Protein AF-A0A2N9EW80-F1 (afdb_monomer_lite)

pLDDT: mean 73.37, std 26.13, range [28.56, 98.31]

Secondary structure (DSSP, 8-state):
----------------------------------------TT---S---------------S-HHHHHHHHHHHHHHHHT--SHHHHHHHHHHHHHHHHHHHHHHHHHHHHHHHHHHHHHHHHHHHHHHHHHHHHHHHHHHHHHHHHHHHHHHHHHHHHHHHHHHHHHHHHHHHHHHHH--------S---

Foldseek 3Di:
DDDDDDDDDDDDDDDDDDDDDPPDPPPPPPPPDPPDPPDDPPPPDDDDPDDDDDPPPPPPPPPVVVVVVLVVVLVVQLVVDDDPVSNVVSNVVSVVVVVVVVVVVVVVVVVVVVVVVVVVVVVVVVVVVVVVVVVVVVVVVVVVVVVVVVVVVVVVVVVVVVVVVVVVVVVVVVVVVVPPPDPDDDPPDDD

Organism: Fagus sylvatica (NCBI:txid28930)

Radius of gyration: 45.48 Å; chains: 1; bounding box: 104×46×128 Å

Structure (mmCIF, N/CA/C/O backbone):
data_AF-A0A2N9EW80-F1
#
_entry.id   AF-A0A2N9EW80-F1
#
loop_
_atom_site.group_PDB
_atom_site.id
_atom_site.type_symbol
_atom_site.label_atom_id
_atom_site.label_alt_id
_atom_site.label_comp_id
_atom_site.label_asym_id
_atom_site.label_entity_id
_atom_site.label_seq_id
_atom_site.pdbx_PDB_ins_code
_atom_site.Cartn_x
_atom_site.Cartn_y
_atom_site.Cartn_z
_atom_site.occupancy
_atom_site.B_iso_or_equiv
_atom_site.auth_seq_id
_atom_site.auth_comp_id
_atom_site.auth_asym_id
_atom_site.auth_atom_id
_atom_site.pdbx_PDB_model_num
ATOM 1 N N . MET A 1 1 ? -66.375 -33.419 24.745 1.00 35.66 1 MET A N 1
ATOM 2 C CA . MET A 1 1 ? -66.595 -32.347 25.742 1.00 35.66 1 MET A CA 1
ATOM 3 C C . MET A 1 1 ? -65.874 -31.118 25.214 1.00 35.66 1 MET A C 1
ATOM 5 O O . MET A 1 1 ? -64.662 -31.172 25.118 1.00 35.66 1 MET A O 1
ATOM 9 N N . ALA A 1 2 ? -66.559 -30.267 24.444 1.00 35.62 2 ALA A N 1
ATOM 10 C CA . ALA A 1 2 ? -67.283 -29.056 24.878 1.00 35.62 2 ALA A CA 1
ATOM 11 C C . ALA A 1 2 ? -66.316 -27.923 25.286 1.00 35.62 2 ALA A C 1
ATOM 13 O O . ALA A 1 2 ? -65.407 -28.205 26.049 1.00 35.62 2 ALA A O 1
ATOM 14 N N . ILE A 1 3 ? -66.409 -26.647 24.891 1.00 34.75 3 ILE A N 1
ATOM 15 C CA . ILE A 1 3 ? -67.294 -25.794 24.063 1.00 34.75 3 ILE A CA 1
ATOM 16 C C . ILE A 1 3 ? -66.519 -24.440 23.900 1.00 34.75 3 ILE A C 1
ATOM 18 O O . ILE A 1 3 ? -65.686 -24.163 24.752 1.00 34.75 3 ILE A O 1
ATOM 22 N N . CYS A 1 4 ? -66.807 -23.636 22.851 1.00 32.47 4 CYS A N 1
ATOM 23 C CA . CYS A 1 4 ? -66.635 -22.160 22.652 1.00 32.47 4 CYS A CA 1
ATOM 24 C C . CYS A 1 4 ? -65.450 -21.392 23.299 1.00 32.47 4 CYS A C 1
ATOM 26 O O . CYS A 1 4 ? -65.192 -21.504 24.483 1.00 32.47 4 CYS A O 1
ATOM 28 N N . GLY A 1 5 ? -64.739 -20.465 22.641 1.00 34.09 5 GLY A N 1
ATOM 29 C CA . GLY A 1 5 ? -65.203 -19.413 21.725 1.00 34.09 5 GLY A CA 1
ATOM 30 C C . GLY A 1 5 ? -65.628 -18.146 22.494 1.00 34.09 5 GLY A C 1
ATOM 31 O O . GLY A 1 5 ? -66.527 -18.251 23.314 1.00 34.09 5 GLY A O 1
ATOM 32 N N . VAL A 1 6 ? -65.006 -16.980 22.227 1.00 39.38 6 VAL A N 1
ATOM 33 C CA . VAL A 1 6 ? -65.625 -15.629 22.088 1.00 39.38 6 VAL A CA 1
ATOM 34 C C . VAL A 1 6 ? -64.559 -14.510 22.021 1.00 39.38 6 VAL A C 1
ATOM 36 O O . VAL A 1 6 ? -63.642 -14.427 22.830 1.00 39.38 6 VAL A O 1
ATOM 39 N N . LYS A 1 7 ? -64.737 -13.644 21.012 1.00 39.56 7 LYS A N 1
ATOM 40 C CA . LYS A 1 7 ? -64.082 -12.351 20.722 1.00 39.56 7 LYS A CA 1
ATOM 41 C C . LYS A 1 7 ? -64.614 -11.195 21.597 1.00 39.56 7 LYS A C 1
ATOM 43 O O . LYS A 1 7 ? -65.787 -11.237 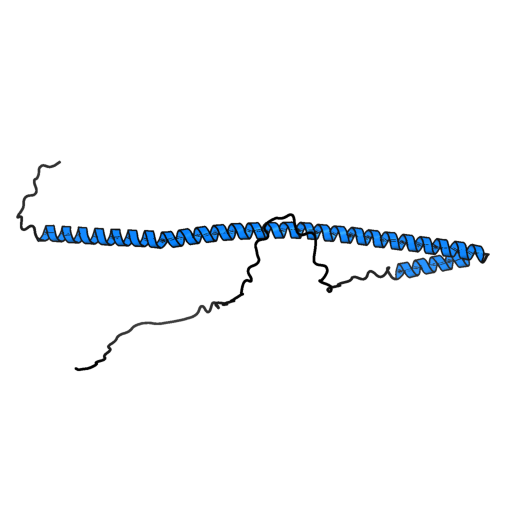21.969 1.00 39.56 7 LYS A O 1
ATOM 48 N N . ARG A 1 8 ? -63.823 -10.106 21.698 1.00 42.00 8 ARG A N 1
ATOM 49 C CA . ARG A 1 8 ? -64.130 -8.650 21.470 1.00 42.00 8 ARG A CA 1
ATOM 50 C C . ARG A 1 8 ? -63.210 -7.788 22.371 1.00 42.00 8 ARG A C 1
ATOM 52 O O . ARG A 1 8 ? -63.156 -8.064 23.558 1.00 42.00 8 ARG A O 1
ATOM 59 N N . ASN A 1 9 ? -62.300 -6.939 21.868 1.00 34.09 9 ASN A N 1
ATOM 60 C CA . ASN A 1 9 ? -62.417 -5.631 21.173 1.00 34.09 9 ASN A CA 1
ATOM 61 C C . ASN A 1 9 ? -63.076 -4.508 22.001 1.00 34.09 9 ASN A C 1
ATOM 63 O O . ASN A 1 9 ? -64.279 -4.613 22.223 1.00 34.09 9 ASN A O 1
ATOM 67 N N . PHE A 1 10 ? -62.314 -3.444 22.328 1.00 28.56 10 PHE A N 1
ATOM 68 C CA . PHE A 1 10 ? -62.685 -2.000 22.333 1.00 28.56 10 PHE A CA 1
ATOM 69 C C . PHE A 1 10 ? -61.463 -1.153 22.796 1.00 28.56 10 PHE A C 1
ATOM 71 O O . PHE A 1 10 ? -60.918 -1.465 23.849 1.00 28.56 10 PHE A O 1
ATOM 78 N N . GLU A 1 11 ? -60.804 -0.376 21.914 1.00 35.72 11 GLU A N 1
ATOM 79 C CA . GLU A 1 11 ? -60.858 1.114 21.754 1.00 35.72 11 GLU A CA 1
ATOM 80 C C . GLU A 1 11 ? -60.172 1.877 22.923 1.00 35.72 11 GLU A C 1
ATOM 82 O O . GLU A 1 11 ? -60.382 1.525 24.072 1.00 35.72 11 GLU A O 1
ATOM 87 N N . GLU A 1 12 ? -59.275 2.868 22.765 1.00 37.19 12 GLU A N 1
ATOM 88 C CA . GLU A 1 12 ? -59.317 4.044 21.881 1.00 37.19 12 GLU A CA 1
ATOM 89 C C . GLU A 1 12 ? -57.968 4.845 21.903 1.00 37.19 12 GLU A C 1
ATOM 91 O O . GLU A 1 12 ? -57.383 5.034 22.964 1.00 37.19 12 GLU A O 1
ATOM 96 N N . ASN A 1 13 ? -57.499 5.275 20.715 1.00 35.06 13 ASN A N 1
ATOM 97 C CA . ASN A 1 13 ? -56.774 6.504 20.279 1.00 35.06 13 ASN A CA 1
ATOM 98 C C . ASN A 1 13 ? -55.822 7.296 21.234 1.00 35.06 13 ASN A C 1
ATOM 100 O O . ASN A 1 13 ? -56.146 7.580 22.376 1.00 35.06 13 ASN A O 1
ATOM 104 N N . PHE A 1 14 ? -54.652 7.811 20.807 1.00 33.03 14 PHE A N 1
ATOM 105 C CA . PHE A 1 14 ? -54.494 8.877 19.797 1.00 33.03 14 PHE A CA 1
ATOM 106 C C . PHE A 1 14 ? -53.013 9.153 19.387 1.00 33.03 14 PHE A C 1
ATOM 108 O O . PHE A 1 14 ? -52.098 9.030 20.195 1.00 33.03 14 PHE A O 1
ATOM 115 N N . TYR A 1 15 ? -52.859 9.680 18.158 1.00 36.34 15 TYR A N 1
ATOM 116 C CA . TYR A 1 15 ? -51.743 10.435 17.535 1.00 36.34 15 TYR A CA 1
ATOM 117 C C . TYR A 1 15 ? -50.583 9.713 16.806 1.00 36.34 15 TYR A C 1
ATOM 119 O O . TYR A 1 15 ? -49.617 9.232 17.385 1.00 36.34 15 TYR A O 1
ATOM 127 N N . SER A 1 16 ? -50.638 9.802 15.467 1.00 37.31 16 SER A N 1
ATOM 128 C CA . SER A 1 16 ? -49.482 9.938 14.551 1.00 37.31 16 SER A CA 1
ATOM 129 C C . SER A 1 16 ? -49.197 11.444 14.307 1.00 37.31 16 SER A C 1
ATOM 131 O O . SER A 1 16 ? -50.111 12.242 14.535 1.00 37.31 16 SER A O 1
ATOM 133 N N . PRO A 1 17 ? -47.996 11.873 13.844 1.00 45.53 17 PRO A N 1
ATOM 134 C CA . PRO A 1 17 ? -47.608 11.719 12.433 1.00 45.53 17 PRO A CA 1
ATOM 135 C C . PRO A 1 17 ? -46.134 11.311 12.170 1.00 45.53 17 PRO A C 1
ATOM 137 O O . PRO A 1 17 ? -45.236 11.485 12.984 1.00 45.53 17 PRO A O 1
ATOM 140 N N . SER A 1 18 ? -45.936 10.760 10.970 1.00 32.75 18 SER A N 1
ATOM 141 C CA . SER A 1 18 ? -44.693 10.384 10.254 1.00 32.75 18 SER A CA 1
ATOM 142 C C . SER A 1 18 ? -43.878 11.637 9.789 1.00 32.75 18 SER A C 1
ATOM 144 O O . SER A 1 18 ? -44.340 12.731 10.113 1.00 32.75 18 SER A O 1
ATOM 146 N N . PRO A 1 19 ? -42.793 11.602 8.953 1.00 51.06 19 PRO A N 1
ATOM 147 C CA . PRO A 1 19 ? -42.084 10.470 8.317 1.00 51.06 19 PRO A CA 1
ATOM 148 C C . PRO A 1 19 ? -40.527 10.621 8.132 1.00 51.06 19 PRO A C 1
ATOM 150 O O . PRO A 1 19 ? -39.919 11.650 8.386 1.00 51.06 19 PRO A O 1
ATOM 153 N N . VAL A 1 20 ? -39.910 9.579 7.548 1.00 38.44 20 VAL A N 1
ATOM 154 C CA . VAL A 1 20 ? -38.641 9.550 6.765 1.00 38.44 20 VAL A CA 1
ATOM 155 C C . VAL A 1 20 ? -37.280 9.664 7.486 1.00 38.44 20 VAL A C 1
ATOM 157 O O . VAL A 1 20 ? -36.699 10.731 7.638 1.00 38.44 20 VAL A O 1
ATOM 160 N N . CYS A 1 21 ? -36.625 8.511 7.643 1.00 30.11 21 CYS A N 1
ATOM 161 C CA . CYS A 1 21 ? -35.244 8.340 7.175 1.00 30.11 21 CYS A CA 1
ATOM 162 C C . CYS A 1 21 ? -35.093 6.936 6.581 1.00 30.11 21 CYS A C 1
ATOM 164 O O . CYS A 1 21 ? -34.770 5.971 7.267 1.00 30.11 21 CYS A O 1
ATOM 166 N N . LYS A 1 22 ? -35.340 6.829 5.270 1.00 44.59 22 LYS A N 1
ATOM 167 C CA . LYS A 1 22 ? -34.868 5.703 4.460 1.00 44.59 22 LYS A CA 1
ATOM 168 C C . LYS A 1 22 ? -33.340 5.780 4.412 1.00 44.59 22 LYS A C 1
ATOM 170 O O . LYS A 1 22 ? -32.787 6.414 3.521 1.00 44.59 22 LYS A O 1
ATOM 175 N N . LYS A 1 23 ? -32.646 5.166 5.368 1.00 44.16 23 LYS A N 1
ATOM 176 C CA . LYS A 1 23 ? -31.249 4.773 5.161 1.00 44.16 23 LYS A CA 1
ATOM 177 C C . LYS A 1 23 ? -31.275 3.308 4.780 1.00 44.16 23 LYS A C 1
ATOM 179 O O . LYS A 1 23 ? -31.631 2.459 5.588 1.00 44.16 23 LYS A O 1
ATOM 184 N N . GLY A 1 24 ? -31.015 3.062 3.499 1.00 32.88 24 GLY A N 1
ATOM 185 C CA . GLY A 1 24 ? -30.941 1.727 2.940 1.00 32.88 24 GLY A CA 1
ATOM 186 C C . GLY A 1 24 ? -29.972 0.885 3.755 1.00 32.88 24 GLY A C 1
ATOM 187 O O . GLY A 1 24 ? -28.775 1.159 3.788 1.00 32.88 24 GLY A O 1
ATOM 188 N N . CYS A 1 25 ? -30.501 -0.151 4.396 1.00 32.56 25 CYS A N 1
ATOM 189 C CA . CYS A 1 25 ? -29.721 -1.336 4.680 1.00 32.56 25 CYS A CA 1
ATOM 190 C C . CYS A 1 25 ? -29.340 -1.925 3.320 1.00 32.56 25 CYS A C 1
ATOM 192 O O . CYS A 1 25 ? -30.121 -2.650 2.709 1.00 32.56 25 CYS A O 1
ATOM 194 N N . PHE A 1 26 ? -28.154 -1.578 2.821 1.00 31.28 26 PHE A N 1
ATOM 195 C CA . PHE A 1 26 ? -27.474 -2.450 1.880 1.00 31.28 26 PHE A CA 1
ATOM 196 C C . PHE A 1 26 ? -27.049 -3.678 2.675 1.00 31.28 26 PHE A C 1
ATOM 198 O O . PHE A 1 26 ? -25.988 -3.728 3.292 1.00 31.28 26 PHE A O 1
ATOM 205 N N . SER A 1 27 ? -27.947 -4.658 2.703 1.00 39.53 27 SER A N 1
ATOM 206 C CA . SER A 1 27 ? -27.626 -6.044 2.985 1.00 39.53 27 SER A CA 1
ATOM 207 C C . SER A 1 27 ? -26.738 -6.550 1.854 1.00 39.53 27 SER A C 1
ATOM 209 O O . SER A 1 27 ? -27.191 -7.261 0.963 1.00 39.53 27 SER A O 1
ATOM 211 N N . SER A 1 28 ? -25.465 -6.177 1.869 1.00 33.62 28 SER A N 1
ATOM 212 C CA . SER A 1 28 ? -24.469 -6.921 1.117 1.00 33.62 28 SER A CA 1
ATOM 213 C C . SER A 1 28 ? -24.118 -8.135 1.962 1.00 33.62 28 SER A C 1
ATOM 215 O O . SER A 1 28 ? -23.217 -8.092 2.796 1.00 33.62 28 SER A O 1
ATOM 217 N N . SER A 1 29 ? -24.854 -9.228 1.737 1.00 42.84 29 SER A N 1
ATOM 218 C CA . SER A 1 29 ? -24.273 -10.567 1.844 1.00 42.84 29 SER A CA 1
ATOM 219 C C . SER A 1 29 ? -23.115 -10.633 0.851 1.00 42.84 29 SER A C 1
ATOM 221 O O . SER A 1 29 ? -23.257 -11.128 -0.261 1.00 42.84 29 SER A O 1
ATOM 223 N N . SER A 1 30 ? -21.974 -10.065 1.228 1.00 32.81 30 SER A N 1
ATOM 224 C CA . SER A 1 30 ? -20.709 -10.488 0.664 1.00 32.81 30 SER A CA 1
ATOM 225 C C . SER A 1 30 ? -20.353 -11.721 1.460 1.00 32.81 30 SER A C 1
ATOM 227 O O . SER A 1 30 ? -20.002 -11.619 2.634 1.00 32.81 30 SER A O 1
ATOM 229 N N . SER A 1 31 ? -20.521 -12.881 0.833 1.00 38.78 31 SER A N 1
ATOM 230 C CA . SER A 1 31 ? -19.809 -14.085 1.226 1.00 38.78 31 SER A CA 1
ATOM 231 C C . SER A 1 31 ? -18.332 -13.691 1.274 1.00 38.78 31 SER A C 1
ATOM 233 O O . SER A 1 31 ? -17.686 -13.547 0.241 1.00 38.78 31 SER A O 1
ATOM 235 N N . PHE A 1 32 ? -17.844 -13.320 2.458 1.00 35.50 32 PHE A N 1
ATOM 236 C CA . PHE A 1 32 ? -16.428 -13.111 2.683 1.00 35.50 32 PHE A CA 1
ATOM 237 C C . PHE A 1 32 ? -15.865 -14.521 2.680 1.00 35.50 32 PHE A C 1
ATOM 239 O O . PHE A 1 32 ? -15.933 -15.232 3.684 1.00 35.50 32 PHE A O 1
ATOM 246 N N . GLU A 1 33 ? -15.418 -14.960 1.504 1.00 32.88 33 GLU A N 1
ATOM 247 C CA . GLU A 1 33 ? -14.501 -16.082 1.409 1.00 32.88 33 GLU A CA 1
ATOM 248 C C . GLU A 1 33 ? -13.438 -15.872 2.482 1.00 32.88 33 GLU A C 1
ATOM 250 O O . GLU A 1 33 ? -12.822 -14.807 2.581 1.00 32.88 33 GLU A O 1
ATOM 255 N N . TYR A 1 34 ? -13.320 -16.870 3.351 1.00 35.69 34 TYR A N 1
ATOM 256 C CA . TYR A 1 34 ? -12.302 -16.942 4.380 1.00 35.69 34 TYR A CA 1
ATOM 257 C C . TYR A 1 34 ? -10.935 -16.803 3.707 1.00 35.69 34 TYR A C 1
ATOM 259 O O . TYR A 1 34 ? -10.353 -17.788 3.251 1.00 35.69 34 TYR A O 1
ATOM 267 N N . TYR A 1 35 ? -10.397 -15.588 3.654 1.00 40.31 35 TYR A N 1
ATOM 268 C CA . TYR A 1 35 ? -8.979 -15.417 3.408 1.00 40.31 35 TYR A CA 1
ATOM 269 C C . TYR A 1 35 ? -8.261 -15.944 4.646 1.00 40.31 35 TYR A C 1
ATOM 271 O O . TYR A 1 35 ? -8.357 -15.377 5.736 1.00 40.31 35 TYR A O 1
ATOM 279 N N . LYS A 1 36 ? -7.606 -17.097 4.468 1.00 46.06 36 LYS A N 1
ATOM 280 C CA . LYS A 1 36 ? -6.700 -17.684 5.454 1.00 46.06 36 LYS A CA 1
ATOM 281 C C . LYS A 1 36 ? -5.701 -16.613 5.915 1.00 46.06 36 LYS A C 1
ATOM 283 O O . LYS A 1 36 ? -5.148 -15.916 5.060 1.00 46.06 36 LYS A O 1
ATOM 288 N N . PRO A 1 37 ? -5.442 -16.494 7.227 1.00 41.84 37 PRO A N 1
ATOM 289 C CA . PRO A 1 37 ? -4.348 -15.679 7.730 1.00 41.84 37 PRO A CA 1
ATOM 290 C C . PRO A 1 37 ? -3.037 -16.122 7.077 1.00 41.84 37 PRO A C 1
ATOM 292 O O . PRO A 1 37 ? -2.745 -17.317 7.028 1.00 41.84 37 PRO A O 1
ATOM 295 N N . ILE A 1 38 ? -2.258 -15.170 6.565 1.00 46.38 38 ILE A N 1
ATOM 296 C CA . ILE A 1 38 ? -0.879 -15.437 6.153 1.00 46.38 38 ILE A CA 1
ATOM 297 C C . ILE A 1 38 ? -0.075 -15.581 7.446 1.00 46.38 38 ILE A C 1
ATOM 299 O O . ILE A 1 38 ? 0.376 -14.599 8.035 1.00 46.38 38 ILE A O 1
ATOM 303 N N . GLU A 1 39 ? 0.029 -16.815 7.931 1.00 46.94 39 GLU A N 1
ATOM 304 C CA . GLU A 1 39 ? 1.026 -17.202 8.917 1.00 46.94 39 GLU A CA 1
ATOM 305 C C . GLU A 1 39 ? 2.382 -17.226 8.202 1.00 46.94 39 GLU A C 1
ATOM 307 O O . GLU A 1 39 ? 2.618 -18.072 7.347 1.00 46.94 39 GLU A O 1
ATOM 312 N N . ASN A 1 40 ? 3.258 -16.294 8.588 1.00 36.97 40 ASN A N 1
ATOM 313 C CA . ASN A 1 40 ? 4.681 -16.178 8.240 1.00 36.97 40 ASN A CA 1
ATOM 314 C C . ASN A 1 40 ? 5.044 -15.214 7.070 1.00 36.97 40 ASN A C 1
ATOM 316 O O . ASN A 1 40 ? 4.655 -15.450 5.927 1.00 36.97 40 ASN A O 1
ATOM 320 N N . PRO A 1 41 ? 5.816 -14.127 7.318 1.00 45.97 41 PRO A N 1
ATOM 321 C CA . PRO A 1 41 ? 6.170 -13.122 6.301 1.00 45.97 41 PRO A CA 1
ATOM 322 C C . PRO A 1 41 ? 7.218 -13.532 5.252 1.00 45.97 41 PRO A C 1
ATOM 324 O O . PRO A 1 41 ? 7.453 -12.750 4.332 1.00 45.97 41 PRO A O 1
ATOM 327 N N . ASP A 1 42 ? 7.852 -14.702 5.375 1.00 43.59 42 ASP A N 1
ATOM 328 C CA . ASP A 1 42 ? 9.059 -15.048 4.601 1.00 43.59 42 ASP A CA 1
ATOM 329 C C . ASP A 1 42 ? 8.850 -16.060 3.459 1.00 43.59 42 ASP A C 1
ATOM 331 O O . ASP A 1 42 ? 9.816 -16.472 2.821 1.00 43.59 42 ASP A O 1
ATOM 335 N N . GLU A 1 43 ? 7.611 -16.421 3.118 1.00 41.59 43 GLU A N 1
ATOM 336 C CA . GLU A 1 43 ? 7.348 -17.372 2.028 1.00 41.59 43 GLU A CA 1
ATOM 337 C C . GLU A 1 43 ? 6.311 -16.827 1.036 1.00 41.59 43 GLU A C 1
ATOM 339 O O . GLU A 1 43 ? 5.132 -17.163 1.056 1.00 41.59 43 GLU A O 1
ATOM 344 N N . LEU A 1 44 ? 6.758 -15.923 0.161 1.00 40.12 44 LEU A N 1
ATOM 345 C CA . LEU A 1 44 ? 6.074 -15.614 -1.103 1.00 40.12 44 LEU A CA 1
ATOM 346 C C . LEU A 1 44 ? 7.080 -15.118 -2.150 1.00 40.12 44 LEU A C 1
ATOM 348 O O . LEU A 1 44 ? 6.905 -14.112 -2.836 1.00 40.12 44 LEU A O 1
ATOM 352 N N . SER A 1 45 ? 8.182 -15.855 -2.257 1.00 45.97 45 SER A N 1
ATOM 353 C CA . SER A 1 45 ? 8.824 -16.068 -3.545 1.00 45.97 45 SER A CA 1
ATOM 354 C C . SER A 1 45 ? 8.091 -1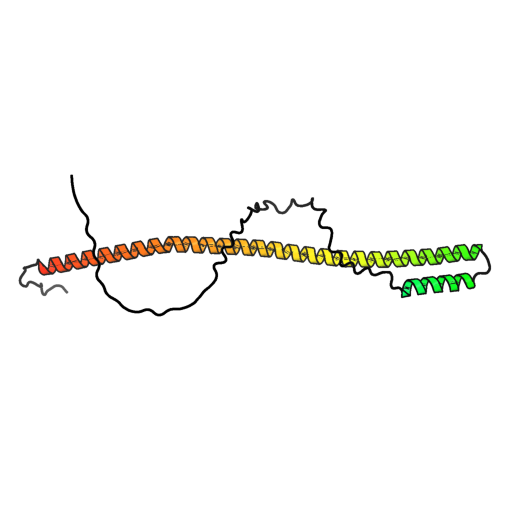7.218 -4.228 1.00 45.97 45 SER A C 1
ATOM 356 O O . SER A 1 45 ? 8.068 -18.315 -3.679 1.00 45.97 45 SER A O 1
ATOM 358 N N . PHE A 1 46 ? 7.577 -16.943 -5.426 1.00 45.25 46 PHE A N 1
ATOM 359 C CA . PHE A 1 46 ? 6.989 -17.858 -6.411 1.00 45.25 46 PHE A CA 1
ATOM 360 C C . PHE A 1 46 ? 5.456 -17.774 -6.573 1.00 45.25 46 PHE A C 1
ATOM 362 O O . PHE A 1 46 ? 4.689 -17.911 -5.629 1.00 45.25 46 PHE A O 1
ATOM 369 N N . GLU A 1 47 ? 5.081 -17.557 -7.839 1.00 38.16 47 GLU A N 1
ATOM 370 C CA . GLU A 1 47 ? 3.748 -17.531 -8.466 1.00 38.16 47 GLU A CA 1
ATOM 371 C C . GLU A 1 47 ? 2.892 -16.257 -8.309 1.00 38.16 47 GLU A C 1
ATOM 373 O O . GLU A 1 47 ? 2.022 -16.148 -7.455 1.00 38.16 47 GLU A O 1
ATOM 378 N N . LEU A 1 48 ? 3.053 -15.312 -9.247 1.00 34.84 48 LEU A N 1
ATOM 379 C CA . LEU A 1 48 ? 2.157 -15.293 -10.413 1.00 34.84 48 LEU A CA 1
ATOM 380 C C . LEU A 1 48 ? 2.750 -14.456 -11.559 1.00 34.84 48 LEU A C 1
ATOM 382 O O . LEU A 1 48 ? 2.596 -13.239 -11.658 1.00 34.84 48 LEU A O 1
ATOM 386 N N . GLU A 1 49 ? 3.387 -15.169 -12.478 1.00 43.75 49 GLU A N 1
ATOM 387 C CA . GLU A 1 49 ? 3.266 -14.888 -13.901 1.00 43.75 49 GLU A CA 1
ATOM 388 C C . GLU A 1 49 ? 1.781 -15.071 -14.266 1.00 43.75 49 GLU A C 1
ATOM 390 O O . GLU A 1 49 ? 1.295 -16.196 -14.266 1.00 43.75 49 GLU A O 1
ATOM 395 N N . SER A 1 50 ? 1.043 -13.972 -14.467 1.00 43.56 50 SER A N 1
ATOM 396 C CA . SER A 1 50 ? -0.210 -13.866 -15.250 1.00 43.56 50 SER A CA 1
ATOM 397 C C . SER A 1 50 ? -1.103 -12.733 -14.726 1.00 43.56 50 SER A C 1
ATOM 399 O O . SER A 1 50 ? -2.102 -12.948 -14.044 1.00 43.56 50 SER A O 1
ATOM 401 N N . ALA A 1 51 ? -0.784 -11.511 -15.140 1.00 33.50 51 ALA A N 1
ATOM 402 C CA . ALA A 1 51 ? -1.784 -10.493 -15.452 1.00 33.50 51 ALA A CA 1
ATOM 403 C C . ALA A 1 51 ? -1.215 -9.641 -16.589 1.00 33.50 51 ALA A C 1
ATOM 405 O O . ALA A 1 51 ? -0.665 -8.559 -16.395 1.00 33.50 51 ALA A O 1
ATOM 406 N N . LYS A 1 52 ? -1.262 -10.214 -17.793 1.00 45.72 52 LYS A N 1
ATOM 407 C CA . LYS A 1 52 ? -1.041 -9.484 -19.039 1.00 45.72 52 LYS A CA 1
ATOM 408 C C . LYS A 1 52 ? -2.253 -8.573 -19.267 1.00 45.72 52 LYS A C 1
ATOM 410 O O . LYS A 1 52 ? -3.372 -8.973 -18.970 1.00 45.72 52 LYS A O 1
ATOM 415 N N . GLU A 1 53 ? -1.980 -7.392 -19.816 1.00 41.41 53 GLU A N 1
ATOM 416 C CA . GLU A 1 53 ? -2.905 -6.302 -20.174 1.00 41.41 53 GLU A CA 1
ATOM 417 C C . GLU A 1 53 ? -3.350 -5.362 -19.043 1.00 41.41 53 GLU A C 1
ATOM 419 O O . GLU A 1 53 ? -4.425 -5.470 -18.464 1.00 41.41 53 GLU A O 1
ATOM 424 N N . LYS A 1 54 ? -2.561 -4.303 -18.850 1.00 36.66 54 LYS A N 1
ATOM 425 C CA . LYS A 1 54 ? -2.815 -3.033 -19.553 1.00 36.66 54 LYS A CA 1
ATOM 426 C C . LYS A 1 54 ? -1.480 -2.381 -19.890 1.00 36.66 54 LYS A C 1
ATOM 428 O O . LYS A 1 54 ? -0.831 -1.767 -19.053 1.00 36.66 54 LYS A O 1
ATOM 433 N N . SER A 1 55 ? -1.054 -2.584 -21.130 1.00 43.28 55 SER A N 1
ATOM 434 C CA . SER A 1 55 ? 0.013 -1.811 -21.742 1.00 43.28 55 SER A CA 1
ATOM 435 C C . SER A 1 55 ? -0.541 -0.439 -22.120 1.00 43.28 55 SER A C 1
ATOM 437 O O . SER A 1 55 ? -1.035 -0.268 -23.231 1.00 43.28 55 SER A O 1
ATOM 439 N N . ASP A 1 56 ? -0.414 0.545 -21.235 1.00 36.16 56 ASP A N 1
ATOM 440 C CA . ASP A 1 56 ? -0.182 1.913 -21.703 1.00 36.16 56 ASP A CA 1
ATOM 441 C C . ASP A 1 56 ? 1.320 2.038 -21.950 1.00 36.16 56 ASP A C 1
ATOM 443 O O . ASP A 1 56 ? 2.084 2.646 -21.202 1.00 36.16 56 ASP A O 1
ATOM 447 N N . ALA A 1 57 ? 1.750 1.338 -23.001 1.00 38.31 57 ALA A N 1
ATOM 448 C CA . ALA A 1 57 ? 3.061 1.509 -23.575 1.00 38.31 57 ALA A CA 1
ATOM 449 C C . ALA A 1 57 ? 3.071 2.898 -24.210 1.00 38.31 57 ALA A C 1
ATOM 451 O O . ALA A 1 57 ? 2.605 3.093 -25.335 1.00 38.31 57 ALA A O 1
ATOM 452 N N . ASN A 1 58 ? 3.625 3.868 -23.489 1.00 43.44 58 ASN A N 1
ATOM 453 C CA . ASN A 1 58 ? 4.276 4.983 -24.146 1.00 43.44 58 ASN A CA 1
ATOM 454 C C . ASN A 1 58 ? 5.478 4.381 -24.883 1.00 43.44 58 ASN A C 1
ATOM 456 O O . ASN A 1 58 ? 6.586 4.348 -24.360 1.00 43.44 58 ASN A O 1
ATOM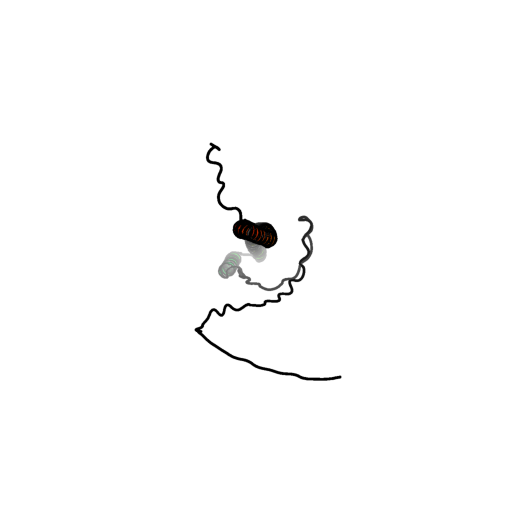 460 N N . ASN A 1 59 ? 5.222 3.800 -26.059 1.00 44.44 59 ASN A N 1
ATOM 461 C CA . ASN A 1 59 ? 6.253 3.415 -27.001 1.00 44.44 59 ASN A CA 1
ATOM 462 C C . ASN A 1 59 ? 6.962 4.714 -27.377 1.00 44.44 59 ASN A C 1
ATOM 464 O O . ASN A 1 59 ? 6.557 5.395 -28.321 1.00 44.44 59 ASN A O 1
ATOM 468 N N . GLN A 1 60 ? 8.004 5.073 -26.628 1.00 52.38 60 GLN A N 1
ATOM 469 C CA . GLN A 1 60 ? 9.029 5.974 -27.119 1.00 52.38 60 GLN A CA 1
ATOM 470 C C . GLN A 1 60 ? 9.743 5.218 -28.233 1.00 52.38 60 GLN A C 1
ATOM 472 O O . GLN A 1 60 ? 10.783 4.592 -28.065 1.00 52.38 60 GLN A O 1
ATOM 477 N N . VAL A 1 61 ? 9.106 5.239 -29.403 1.00 51.53 61 VAL A N 1
ATOM 478 C CA . VAL A 1 61 ? 9.790 5.096 -30.677 1.00 51.53 61 VAL A CA 1
ATOM 479 C C . VAL A 1 61 ? 10.996 6.036 -30.593 1.00 51.53 61 VAL A C 1
ATOM 481 O O . VAL A 1 61 ? 10.792 7.183 -30.174 1.00 51.53 61 VAL A O 1
ATOM 484 N N . PRO A 1 62 ? 12.220 5.584 -30.939 1.00 53.06 62 PRO A N 1
ATOM 485 C CA . PRO A 1 62 ? 13.372 6.468 -31.047 1.00 53.06 62 PRO A CA 1
ATOM 486 C C . PRO A 1 62 ? 12.908 7.709 -31.784 1.00 53.06 62 PRO A C 1
ATOM 488 O O . PRO A 1 62 ? 12.308 7.581 -32.858 1.00 53.06 62 PRO A O 1
ATOM 491 N N . ASN A 1 63 ? 13.035 8.863 -31.129 1.00 57.81 63 ASN A N 1
ATOM 492 C CA . ASN A 1 63 ? 12.393 10.093 -31.557 1.00 57.81 63 ASN A CA 1
ATOM 493 C C . ASN A 1 63 ? 12.655 10.231 -33.058 1.00 57.81 63 ASN A C 1
ATOM 495 O O . ASN A 1 63 ? 13.799 10.071 -33.478 1.00 57.81 63 ASN A O 1
ATOM 499 N N . SER A 1 64 ? 11.621 10.415 -33.887 1.00 58.81 64 SER A N 1
ATOM 500 C CA . SER A 1 64 ? 11.761 10.330 -35.356 1.00 58.81 64 SER A CA 1
ATOM 501 C C . SER A 1 64 ? 12.903 11.207 -35.894 1.00 58.81 64 SER A C 1
ATOM 503 O O . SER A 1 64 ? 13.424 10.946 -36.975 1.00 58.81 64 SER A O 1
ATOM 505 N N . ASN A 1 65 ? 13.288 12.224 -35.126 1.00 65.19 65 ASN A N 1
ATOM 506 C CA . ASN A 1 65 ? 14.409 13.117 -35.363 1.00 65.19 65 ASN A CA 1
ATOM 507 C C . ASN A 1 65 ? 15.780 12.418 -35.258 1.00 65.19 65 ASN A C 1
ATOM 509 O O . ASN A 1 65 ? 16.622 12.659 -36.112 1.00 65.19 65 ASN A O 1
ATOM 513 N N . ASP A 1 66 ? 15.992 11.495 -34.315 1.00 76.69 66 ASP A N 1
ATOM 514 C CA . ASP A 1 66 ? 17.268 10.780 -34.148 1.00 76.69 66 ASP A CA 1
ATOM 515 C C . ASP A 1 66 ? 17.534 9.862 -35.348 1.00 76.69 66 ASP A C 1
ATOM 517 O O . ASP A 1 66 ? 18.646 9.792 -35.866 1.00 76.69 66 ASP A O 1
ATOM 521 N N . VAL A 1 67 ? 16.496 9.182 -35.851 1.00 78.94 67 VAL A N 1
ATOM 522 C CA . VAL A 1 67 ? 16.602 8.324 -37.045 1.00 78.94 67 VAL A CA 1
ATOM 523 C C . VAL A 1 67 ? 17.005 9.145 -38.272 1.00 78.94 67 VAL A C 1
ATOM 525 O O . VAL A 1 67 ? 17.850 8.708 -39.057 1.00 78.94 67 VAL A O 1
ATOM 528 N N . VAL A 1 68 ? 16.438 10.346 -38.416 1.00 81.00 68 VAL A N 1
ATOM 529 C CA . VAL A 1 68 ? 16.788 11.284 -39.489 1.00 81.00 68 VAL A CA 1
ATOM 530 C C . VAL A 1 68 ? 18.235 11.764 -39.325 1.00 81.00 68 VAL A C 1
ATOM 532 O O . VAL A 1 68 ? 19.005 11.673 -40.279 1.00 81.00 68 VAL A O 1
ATOM 535 N N . GLU A 1 69 ? 18.661 12.133 -38.116 1.00 88.00 69 GLU A N 1
ATOM 536 C CA . GLU A 1 69 ? 20.033 12.576 -37.828 1.00 88.00 69 GLU A CA 1
ATOM 537 C C . GLU A 1 69 ? 21.095 11.496 -38.099 1.00 88.00 69 GLU A C 1
ATOM 539 O O . GLU A 1 69 ? 22.128 11.778 -38.717 1.00 88.00 69 GLU A O 1
ATOM 544 N N . TRP A 1 70 ? 20.848 10.244 -37.698 1.00 90.94 70 TRP A N 1
ATOM 545 C CA . TRP A 1 70 ? 21.754 9.127 -37.990 1.00 90.94 70 TRP A CA 1
ATOM 546 C C . TRP A 1 70 ? 21.809 8.811 -39.490 1.00 90.94 70 TRP A C 1
ATOM 548 O O . TRP A 1 70 ? 22.882 8.481 -40.006 1.00 90.94 70 TRP A O 1
ATOM 558 N N . SER A 1 71 ? 20.688 8.958 -40.207 1.00 90.31 71 SER A N 1
ATOM 559 C CA . SER A 1 71 ? 20.635 8.772 -41.662 1.00 90.31 71 SER A CA 1
ATOM 560 C C . SER A 1 71 ? 21.400 9.864 -42.421 1.00 90.31 71 SER A C 1
ATOM 562 O O . SER A 1 71 ? 22.201 9.553 -43.306 1.00 90.31 71 SER A O 1
ATOM 564 N N . ASP A 1 72 ? 21.264 11.125 -42.008 1.00 91.94 72 ASP A N 1
ATOM 565 C CA . ASP A 1 72 ? 21.986 12.257 -42.591 1.00 91.94 72 ASP A CA 1
ATOM 566 C C . ASP A 1 72 ? 23.488 12.166 -42.304 1.00 91.94 72 ASP A C 1
ATOM 568 O O . ASP A 1 72 ? 24.318 12.420 -43.183 1.00 91.94 72 ASP A O 1
ATOM 572 N N . LEU A 1 73 ? 23.866 11.742 -41.093 1.00 90.94 73 LEU A N 1
ATOM 573 C CA . LEU A 1 73 ? 25.260 11.525 -40.713 1.00 90.94 73 LEU A CA 1
ATOM 574 C C . LEU A 1 73 ? 25.903 10.401 -41.534 1.00 90.94 73 LEU A C 1
ATOM 576 O O . LEU A 1 73 ? 27.047 10.550 -41.975 1.00 90.94 73 LEU A O 1
ATOM 580 N N . LEU A 1 74 ? 25.170 9.313 -41.784 1.00 93.31 74 LEU A N 1
ATOM 581 C CA . LEU A 1 74 ? 25.612 8.221 -42.650 1.00 93.31 74 LEU A CA 1
ATOM 582 C C . LEU A 1 74 ? 25.835 8.712 -44.088 1.00 93.31 74 LEU A C 1
ATOM 584 O O . LEU A 1 74 ? 26.914 8.503 -44.643 1.00 93.31 74 LEU A O 1
ATOM 588 N N . ILE A 1 75 ? 24.849 9.392 -44.681 1.00 92.94 75 ILE A N 1
ATOM 589 C CA . ILE A 1 75 ? 24.915 9.890 -46.065 1.00 92.94 75 ILE A CA 1
ATOM 590 C C . ILE A 1 75 ? 26.051 10.911 -46.218 1.00 92.94 75 ILE A C 1
ATOM 592 O O . ILE A 1 75 ? 26.865 10.819 -47.141 1.00 92.94 75 ILE A O 1
ATOM 596 N N . LYS A 1 76 ? 26.179 11.851 -45.278 1.00 92.19 76 LYS A N 1
ATOM 597 C CA . LYS A 1 76 ? 27.271 12.835 -45.249 1.00 92.19 76 LYS A CA 1
ATOM 598 C C . LYS A 1 76 ? 28.643 12.172 -45.168 1.00 92.19 76 LYS A C 1
ATOM 600 O O . LYS A 1 76 ? 29.594 12.626 -45.798 1.00 92.19 76 LYS A O 1
ATOM 605 N N . LYS A 1 77 ? 28.767 11.108 -44.378 1.00 88.69 77 LYS A N 1
ATOM 606 C CA . LYS A 1 77 ? 30.022 10.374 -44.244 1.00 88.69 77 LYS A CA 1
ATOM 607 C C . LYS A 1 77 ? 30.337 9.537 -45.485 1.00 88.69 77 LYS A C 1
ATOM 609 O O . LYS A 1 77 ? 31.478 9.557 -45.922 1.00 88.69 77 LYS A O 1
ATOM 614 N N . LEU A 1 78 ? 29.348 8.879 -46.087 1.00 91.69 78 LEU A N 1
ATOM 615 C CA . LEU A 1 78 ? 29.520 8.087 -47.310 1.00 91.69 78 LEU A CA 1
ATOM 616 C C . LEU A 1 78 ? 29.897 8.941 -48.526 1.00 91.69 78 LEU A C 1
ATOM 618 O O . LEU A 1 78 ? 30.755 8.544 -49.307 1.00 91.69 78 LEU A O 1
ATOM 622 N N . THR A 1 79 ? 29.309 10.131 -48.666 1.00 89.81 79 THR A N 1
ATOM 623 C CA . THR A 1 79 ? 29.627 11.071 -49.761 1.00 89.81 79 THR A CA 1
ATOM 624 C C . THR A 1 79 ? 31.037 11.667 -49.674 1.00 89.81 79 THR A C 1
ATOM 626 O O . THR A 1 79 ? 31.554 12.154 -50.675 1.00 89.81 79 THR A O 1
ATOM 629 N N . ALA A 1 80 ? 31.680 11.608 -48.504 1.00 87.62 80 ALA A N 1
ATOM 630 C CA . ALA A 1 80 ? 33.047 12.086 -48.289 1.00 87.62 80 ALA A CA 1
ATOM 631 C C . ALA A 1 80 ? 34.127 11.018 -48.555 1.00 87.62 80 ALA A C 1
ATOM 633 O O . ALA A 1 80 ? 35.319 11.312 -48.451 1.00 87.62 80 ALA A O 1
ATOM 634 N N . VAL A 1 81 ? 33.733 9.778 -48.852 1.00 91.69 81 VAL A N 1
ATOM 635 C CA . VAL A 1 81 ? 34.644 8.638 -48.981 1.00 91.69 81 VAL A CA 1
ATOM 636 C C . VAL A 1 81 ? 34.995 8.366 -50.450 1.00 91.69 81 VAL A C 1
ATOM 638 O O . VAL A 1 81 ? 34.128 8.390 -51.317 1.00 91.69 81 VAL A O 1
ATOM 641 N N . ALA A 1 82 ? 36.272 8.076 -50.729 1.00 84.50 82 ALA A N 1
ATOM 642 C CA . ALA A 1 82 ? 36.799 7.890 -52.087 1.00 84.50 82 ALA A CA 1
ATOM 643 C C . ALA A 1 82 ? 36.837 6.425 -52.574 1.00 84.50 82 ALA A C 1
ATOM 645 O O . ALA A 1 82 ? 36.930 6.190 -53.778 1.00 84.50 82 ALA A O 1
ATOM 646 N N . SER A 1 83 ? 36.777 5.441 -51.665 1.00 89.12 83 SER A N 1
ATOM 647 C CA . SER A 1 83 ? 36.882 4.006 -51.973 1.00 89.12 83 SER A CA 1
ATOM 648 C C . SER A 1 83 ? 35.726 3.199 -51.381 1.00 89.12 83 SER A C 1
ATOM 650 O O . SER A 1 83 ? 35.217 3.494 -50.301 1.00 89.12 83 SER A O 1
ATOM 652 N N . MET A 1 84 ? 35.341 2.123 -52.067 1.00 89.69 84 MET A N 1
ATOM 653 C CA . MET A 1 84 ? 34.304 1.199 -51.599 1.00 89.69 84 MET A CA 1
ATOM 654 C C . MET A 1 84 ? 34.666 0.542 -50.256 1.00 89.69 84 MET A C 1
ATOM 656 O O . MET A 1 84 ? 33.787 0.309 -49.428 1.00 89.69 84 MET A O 1
ATOM 660 N N . ASP A 1 85 ? 35.943 0.243 -50.009 1.00 90.44 85 ASP A N 1
ATOM 661 C CA . ASP A 1 85 ? 36.351 -0.389 -48.747 1.00 90.44 85 ASP A CA 1
ATOM 662 C C . ASP A 1 85 ? 36.322 0.595 -47.573 1.00 90.44 85 ASP A C 1
ATOM 664 O O . ASP A 1 85 ? 35.835 0.252 -46.492 1.00 90.44 85 ASP A O 1
ATOM 668 N N . ASP A 1 86 ? 36.696 1.852 -47.812 1.00 89.00 86 ASP A N 1
ATOM 669 C CA . ASP A 1 86 ? 36.540 2.932 -46.836 1.00 89.00 86 ASP A CA 1
ATOM 670 C C . ASP A 1 86 ? 35.053 3.181 -46.520 1.00 89.00 86 ASP A C 1
ATOM 672 O O . ASP A 1 86 ? 34.691 3.453 -45.374 1.00 89.00 86 ASP A O 1
ATOM 676 N N . ALA A 1 87 ? 34.163 3.022 -47.510 1.00 92.38 87 ALA A N 1
ATOM 677 C CA . ALA A 1 87 ? 32.724 3.209 -47.331 1.00 92.38 87 ALA A CA 1
ATOM 678 C C . ALA A 1 87 ? 32.126 2.119 -46.427 1.00 92.38 87 ALA A C 1
ATOM 680 O O . ALA A 1 87 ? 31.270 2.406 -45.584 1.00 92.38 87 ALA A O 1
ATOM 681 N N . LYS A 1 88 ? 32.620 0.877 -46.531 1.00 91.88 88 LYS A N 1
ATOM 682 C CA . LYS A 1 88 ? 32.237 -0.229 -45.636 1.00 91.88 88 LYS A CA 1
ATOM 683 C C . LYS A 1 88 ? 32.700 0.016 -44.203 1.00 91.88 88 LYS A C 1
ATOM 685 O O . LYS A 1 88 ? 31.903 -0.138 -43.278 1.00 91.88 88 LYS A O 1
ATOM 690 N N . VAL A 1 89 ? 33.963 0.413 -44.013 1.00 92.81 89 VAL A N 1
ATOM 691 C CA . VAL A 1 89 ? 34.509 0.735 -42.681 1.00 92.81 89 VAL A CA 1
ATOM 692 C C . VAL A 1 89 ? 33.713 1.874 -42.051 1.00 92.81 89 VAL A C 1
ATOM 694 O O . VAL A 1 89 ? 33.302 1.782 -40.896 1.00 92.81 89 VAL A O 1
ATOM 697 N N . CYS A 1 90 ? 33.423 2.907 -42.836 1.00 90.31 90 CYS A N 1
ATOM 698 C CA . CYS A 1 90 ? 32.627 4.041 -42.406 1.00 90.31 90 CYS A CA 1
ATOM 699 C C . CYS A 1 90 ? 31.200 3.642 -41.994 1.00 90.31 90 CYS A C 1
ATOM 701 O O . CYS A 1 90 ? 30.743 4.013 -40.914 1.00 90.31 90 CYS A O 1
ATOM 703 N N . THR A 1 91 ? 30.500 2.869 -42.829 1.00 92.75 91 THR A N 1
ATOM 704 C CA . THR A 1 91 ? 29.134 2.395 -42.540 1.00 92.75 91 THR A CA 1
ATOM 705 C C . THR A 1 91 ? 29.102 1.603 -41.239 1.00 92.75 91 THR A C 1
ATOM 707 O O . THR A 1 91 ? 28.262 1.854 -40.377 1.00 92.75 91 THR A O 1
ATOM 710 N N . LYS A 1 92 ? 30.066 0.693 -41.060 1.00 93.75 92 LYS A N 1
ATOM 711 C CA . LYS A 1 92 ? 30.207 -0.096 -39.836 1.00 93.75 92 LYS A CA 1
ATOM 712 C C . LYS A 1 92 ? 30.383 0.797 -38.605 1.00 93.75 92 LYS A C 1
ATOM 714 O O . LYS A 1 92 ? 29.680 0.608 -37.622 1.00 93.75 92 LYS A O 1
ATOM 719 N N . GLN A 1 93 ? 31.261 1.798 -38.668 1.00 92.75 93 GLN A N 1
ATOM 720 C CA . GLN A 1 93 ? 31.496 2.716 -37.546 1.00 92.75 93 GLN A CA 1
ATOM 721 C C . GLN A 1 93 ? 30.247 3.518 -37.151 1.00 92.75 93 GLN A C 1
ATOM 723 O O . GLN A 1 93 ? 29.991 3.693 -35.960 1.00 92.75 93 GLN A O 1
ATOM 728 N N . VAL A 1 94 ? 29.474 4.004 -38.129 1.00 93.00 94 VAL A N 1
ATOM 729 C CA . VAL A 1 94 ? 28.239 4.761 -37.864 1.00 93.00 94 VAL A CA 1
ATOM 730 C C . VAL A 1 94 ? 27.173 3.861 -37.237 1.00 93.00 94 VAL A C 1
ATOM 732 O O . VAL A 1 94 ? 26.574 4.246 -36.235 1.00 93.00 94 VAL A O 1
ATOM 735 N N . LEU A 1 95 ? 26.989 2.645 -37.760 1.00 94.69 95 LEU A N 1
ATOM 736 C CA . LEU A 1 95 ? 26.029 1.681 -37.211 1.00 94.69 95 LEU A CA 1
ATOM 737 C C . LEU A 1 95 ? 26.406 1.211 -35.799 1.00 94.69 95 LEU A C 1
ATOM 739 O O . LEU A 1 95 ? 25.536 1.129 -34.940 1.00 94.69 95 LEU A O 1
ATOM 743 N N . GLU A 1 96 ? 27.690 0.976 -35.519 1.00 94.69 96 GLU A N 1
ATOM 744 C CA . GLU A 1 96 ? 28.150 0.663 -34.158 1.00 94.69 96 GLU A CA 1
ATOM 745 C C . GLU A 1 96 ? 27.929 1.837 -33.187 1.00 94.69 96 GLU A C 1
ATOM 747 O O . GLU A 1 96 ? 27.655 1.633 -32.004 1.00 94.69 96 GLU A O 1
ATOM 752 N N . GLY A 1 97 ? 28.071 3.078 -33.664 1.00 91.25 97 GLY A N 1
ATOM 753 C CA . GLY A 1 97 ? 27.752 4.278 -32.888 1.00 91.25 97 GLY A CA 1
ATOM 754 C C . GLY A 1 97 ? 26.265 4.361 -32.545 1.00 91.25 97 GLY A C 1
ATOM 755 O O . GLY A 1 97 ? 25.915 4.597 -31.388 1.00 91.25 97 GLY A O 1
ATOM 756 N N . PHE A 1 98 ? 25.409 4.094 -33.528 1.00 92.75 98 PHE A N 1
ATOM 757 C CA . PHE A 1 98 ? 23.960 4.043 -33.362 1.00 92.75 98 PHE A CA 1
ATOM 758 C C . PHE A 1 98 ? 23.523 2.935 -32.395 1.00 92.75 98 PHE A C 1
ATOM 760 O O . PHE A 1 98 ? 22.760 3.196 -31.468 1.00 92.75 98 PHE A O 1
ATOM 767 N N . GLU A 1 99 ? 24.067 1.721 -32.538 1.00 92.94 99 GLU A N 1
ATOM 768 C CA . GLU A 1 99 ? 23.801 0.603 -31.624 1.00 92.94 99 GLU A CA 1
ATOM 769 C C . GLU A 1 99 ? 24.165 0.966 -30.178 1.00 92.94 99 GLU A C 1
ATOM 771 O O . GLU A 1 99 ? 23.390 0.720 -29.250 1.00 92.94 99 GLU A O 1
ATOM 776 N N . ARG A 1 100 ? 25.324 1.609 -29.975 1.00 93.50 100 ARG A N 1
ATOM 777 C CA . ARG A 1 100 ? 25.732 2.099 -28.653 1.00 93.50 100 ARG A CA 1
ATOM 778 C C . ARG A 1 100 ? 24.766 3.148 -28.106 1.00 93.50 100 ARG A C 1
ATOM 780 O O . ARG A 1 100 ? 24.466 3.089 -26.916 1.00 93.50 100 ARG A O 1
ATOM 787 N N . SER A 1 101 ? 24.271 4.062 -28.943 1.00 91.19 101 SER A N 1
ATOM 788 C CA . SER A 1 101 ? 23.276 5.064 -28.536 1.00 91.19 101 SER A CA 1
ATOM 789 C C . SER A 1 101 ? 21.989 4.397 -28.054 1.00 91.19 101 SER A C 1
ATOM 791 O O . SER A 1 101 ? 21.585 4.614 -26.915 1.00 91.19 101 SER A O 1
ATOM 793 N N . ILE A 1 102 ? 21.421 3.495 -28.863 1.00 91.62 102 ILE A N 1
ATOM 794 C CA . ILE A 1 102 ? 20.207 2.748 -28.504 1.00 91.62 102 ILE A CA 1
ATOM 795 C C . ILE A 1 102 ? 20.409 1.990 -27.193 1.00 91.62 102 ILE A C 1
ATOM 797 O O . ILE A 1 102 ? 19.561 2.033 -26.306 1.00 91.62 102 ILE A O 1
ATOM 801 N N . LYS A 1 103 ? 21.545 1.301 -27.042 1.00 92.50 103 LYS A N 1
ATOM 802 C CA . LYS A 1 103 ? 21.834 0.534 -25.830 1.00 92.50 103 LYS A CA 1
ATOM 803 C C . LYS A 1 103 ? 21.870 1.422 -24.589 1.00 92.50 103 LYS A C 1
ATOM 805 O O . LYS A 1 103 ? 21.348 1.018 -23.554 1.00 92.50 103 LYS A O 1
ATOM 810 N N . ILE A 1 104 ? 22.477 2.604 -24.684 1.00 92.19 104 ILE A N 1
ATOM 811 C CA . ILE A 1 104 ? 22.527 3.569 -23.582 1.00 92.19 104 ILE A CA 1
ATOM 812 C C . ILE A 1 104 ? 21.116 4.045 -23.226 1.00 92.19 104 ILE A C 1
ATOM 814 O O . ILE A 1 104 ? 20.783 4.104 -22.045 1.00 92.19 104 ILE A O 1
ATOM 818 N N . ASP A 1 105 ? 20.284 4.360 -24.215 1.00 89.31 105 ASP A N 1
ATOM 819 C CA . ASP A 1 105 ? 18.940 4.878 -23.957 1.00 89.31 105 ASP A CA 1
ATOM 820 C C . ASP A 1 105 ? 18.016 3.809 -23.366 1.00 89.31 105 ASP A C 1
ATOM 822 O O . ASP A 1 105 ? 17.376 4.062 -22.345 1.00 89.31 105 ASP A O 1
ATOM 826 N N . ILE A 1 106 ? 18.069 2.576 -23.879 1.00 92.00 106 ILE A N 1
ATOM 827 C CA . ILE A 1 106 ? 17.378 1.426 -23.277 1.00 92.00 106 ILE A CA 1
ATOM 828 C C . ILE A 1 106 ? 17.859 1.197 -21.837 1.00 92.00 106 ILE A C 1
ATOM 830 O O . ILE A 1 106 ? 17.058 0.947 -20.941 1.00 92.00 106 ILE A O 1
ATOM 834 N N . GLN A 1 107 ? 19.167 1.287 -21.574 1.00 94.75 107 GLN A N 1
ATOM 835 C CA . GLN A 1 107 ? 19.700 1.120 -20.218 1.00 94.75 107 GLN A CA 1
ATOM 836 C C . GLN A 1 107 ? 19.202 2.200 -19.254 1.00 94.75 107 GLN A C 1
ATOM 838 O O . GLN A 1 107 ? 18.886 1.881 -18.106 1.00 94.75 107 GLN A O 1
ATOM 843 N N . LYS A 1 108 ? 19.109 3.457 -19.703 1.00 95.38 108 LYS A N 1
ATOM 844 C CA . LYS A 1 108 ? 18.523 4.542 -18.905 1.00 95.38 108 LYS A CA 1
ATOM 845 C C . LYS A 1 108 ? 17.052 4.270 -18.611 1.00 95.38 108 LYS A C 1
ATOM 847 O O . LYS A 1 108 ? 16.640 4.410 -17.464 1.00 95.38 108 LYS A O 1
ATOM 852 N N . GLU A 1 109 ? 16.278 3.859 -19.612 1.00 94.56 109 GLU A N 1
ATOM 853 C CA . GLU A 1 109 ? 14.859 3.544 -19.440 1.00 94.56 109 GLU A CA 1
ATOM 854 C C . GLU A 1 109 ? 14.657 2.386 -18.455 1.00 94.56 109 GLU A C 1
ATOM 856 O O . GLU A 1 109 ? 13.871 2.510 -17.520 1.00 94.56 109 GLU A O 1
ATOM 861 N N . ILE A 1 110 ? 15.439 1.307 -18.577 1.00 95.50 110 ILE A N 1
ATOM 862 C CA . ILE A 1 110 ? 15.430 0.186 -17.624 1.00 95.50 110 ILE A CA 1
ATOM 863 C C . ILE A 1 110 ? 15.751 0.668 -16.205 1.00 95.50 110 ILE A C 1
ATOM 865 O O . ILE A 1 110 ? 15.106 0.243 -15.248 1.00 95.50 110 ILE A O 1
ATOM 869 N N . MET A 1 111 ? 16.748 1.543 -16.046 1.00 96.31 111 MET A N 1
ATOM 870 C CA . MET A 1 111 ? 17.118 2.085 -14.738 1.00 96.31 111 MET A CA 1
ATOM 871 C C . MET A 1 111 ? 15.978 2.910 -14.126 1.00 96.31 111 MET A C 1
ATOM 873 O O . MET A 1 111 ? 15.636 2.693 -12.964 1.00 96.31 111 MET A O 1
ATOM 877 N N . LEU A 1 112 ? 15.362 3.798 -14.910 1.00 96.44 112 LEU A N 1
ATOM 878 C CA . LEU A 1 112 ? 14.225 4.613 -14.474 1.00 96.44 112 LEU A CA 1
ATOM 879 C C . LEU A 1 112 ? 13.012 3.749 -14.115 1.00 96.44 112 LEU A C 1
ATOM 881 O O . LEU A 1 112 ? 12.374 3.966 -13.086 1.00 96.44 112 LEU A O 1
ATOM 885 N N . LEU A 1 113 ? 12.709 2.741 -14.934 1.00 97.62 113 LEU A N 1
ATOM 886 C CA . LEU A 1 113 ? 11.582 1.846 -14.697 1.00 97.62 113 LEU A CA 1
ATOM 887 C C . LEU A 1 113 ? 11.799 1.002 -13.435 1.00 97.62 113 LEU A C 1
ATOM 889 O O . LEU A 1 113 ? 10.889 0.861 -12.622 1.00 97.62 113 LEU A O 1
ATOM 893 N N . ASN A 1 114 ? 13.018 0.501 -13.220 1.00 97.25 114 ASN A N 1
ATOM 894 C CA . ASN A 1 114 ? 13.372 -0.215 -11.994 1.00 97.25 114 ASN A CA 1
ATOM 895 C C . ASN A 1 114 ? 13.242 0.673 -10.749 1.00 97.25 114 ASN A C 1
ATOM 897 O O . ASN A 1 114 ? 12.752 0.208 -9.720 1.00 97.25 114 ASN A O 1
ATOM 901 N N . GLU A 1 115 ? 13.638 1.945 -10.828 1.00 97.25 115 GLU A N 1
ATOM 902 C CA . GLU A 1 115 ? 13.475 2.891 -9.720 1.00 97.25 115 GLU A CA 1
ATOM 903 C C . GLU A 1 115 ? 11.995 3.111 -9.373 1.00 97.25 115 GLU A C 1
ATOM 905 O O . GLU A 1 115 ? 11.621 3.066 -8.198 1.00 97.25 115 GLU A O 1
ATOM 910 N N . GLN A 1 116 ? 11.134 3.265 -10.384 1.00 97.44 116 GLN A N 1
ATOM 911 C CA . GLN A 1 116 ? 9.686 3.379 -10.186 1.00 97.44 116 GLN A CA 1
ATOM 912 C C . GLN A 1 116 ? 9.085 2.114 -9.566 1.00 97.44 116 GLN A C 1
ATOM 914 O O . GLN A 1 116 ? 8.303 2.206 -8.618 1.00 97.44 116 GLN A O 1
ATOM 919 N N . VAL A 1 117 ? 9.469 0.933 -10.059 1.00 97.50 117 VAL A N 1
ATOM 920 C CA . VAL A 1 117 ? 9.008 -0.355 -9.520 1.00 97.50 117 VAL A CA 1
ATOM 921 C C . VAL A 1 117 ? 9.413 -0.508 -8.055 1.00 97.50 117 VAL A C 1
ATOM 923 O O . VAL A 1 117 ? 8.586 -0.885 -7.226 1.00 97.50 117 VAL A O 1
ATOM 926 N N . GLU A 1 118 ? 10.650 -0.163 -7.699 1.00 97.88 118 GLU A N 1
ATOM 927 C CA . GLU A 1 118 ? 11.109 -0.211 -6.309 1.00 97.88 118 GLU A CA 1
ATOM 928 C C . GLU A 1 118 ? 10.420 0.840 -5.422 1.00 97.88 118 GLU A C 1
ATOM 930 O O . GLU A 1 118 ? 10.126 0.565 -4.255 1.00 97.88 118 GLU A O 1
ATOM 935 N N . GLY A 1 119 ? 10.087 2.018 -5.961 1.00 97.88 119 GLY A N 1
ATOM 936 C CA . GLY A 1 119 ? 9.241 3.008 -5.287 1.00 97.88 119 GLY A CA 1
ATOM 937 C C . GLY A 1 119 ? 7.855 2.450 -4.954 1.00 97.88 119 GLY A C 1
ATOM 938 O O . GLY A 1 119 ? 7.462 2.405 -3.785 1.00 97.88 119 GLY A O 1
ATOM 939 N N . LEU A 1 120 ? 7.161 1.915 -5.961 1.00 97.81 120 LEU A N 1
ATOM 940 C CA . LEU A 1 120 ? 5.844 1.292 -5.801 1.00 97.81 120 LEU A CA 1
ATOM 941 C C . LEU A 1 120 ? 5.884 0.091 -4.850 1.00 97.81 120 LEU A C 1
ATOM 943 O O . LEU A 1 120 ? 4.970 -0.104 -4.047 1.00 97.81 120 LEU A O 1
ATOM 947 N N . ARG A 1 121 ? 6.955 -0.707 -4.884 1.00 97.38 121 ARG A N 1
ATOM 948 C CA . ARG A 1 121 ? 7.154 -1.833 -3.964 1.00 97.38 121 ARG A CA 1
ATOM 949 C C . ARG A 1 121 ? 7.243 -1.367 -2.511 1.00 97.38 121 ARG A C 1
ATOM 951 O O . ARG A 1 121 ? 6.626 -1.976 -1.631 1.00 97.38 121 ARG A O 1
ATOM 958 N N . LYS A 1 122 ? 7.978 -0.282 -2.248 1.00 98.19 122 LYS A N 1
ATOM 959 C CA . LYS A 1 122 ? 8.082 0.317 -0.907 1.00 98.19 122 LYS A CA 1
ATOM 960 C C . LYS A 1 122 ? 6.730 0.839 -0.436 1.00 98.19 122 LYS A C 1
ATOM 962 O O . LYS A 1 122 ? 6.322 0.505 0.676 1.00 98.19 122 LYS A O 1
ATOM 967 N N . GLU A 1 123 ? 6.011 1.576 -1.275 1.00 97.81 123 GLU A N 1
ATOM 968 C CA . GLU A 1 123 ? 4.665 2.068 -0.958 1.00 97.81 123 GLU A CA 1
ATOM 969 C C . GLU A 1 123 ? 3.693 0.920 -0.674 1.00 97.81 123 GLU A C 1
ATOM 971 O O . GLU A 1 123 ? 3.009 0.925 0.349 1.00 97.81 123 GLU A O 1
ATOM 976 N N . ASN A 1 124 ? 3.700 -0.128 -1.502 1.00 97.88 124 ASN A N 1
ATOM 977 C CA . ASN A 1 124 ? 2.879 -1.317 -1.290 1.00 97.88 124 ASN A CA 1
ATOM 978 C C . ASN A 1 124 ? 3.186 -1.990 0.058 1.00 97.88 124 ASN A C 1
ATOM 980 O O . ASN A 1 124 ? 2.266 -2.401 0.765 1.00 97.88 124 ASN A O 1
ATOM 984 N N . SER A 1 125 ? 4.462 -2.051 0.459 1.00 97.31 125 SER A N 1
ATOM 985 C CA . SER A 1 125 ? 4.855 -2.586 1.770 1.00 97.31 125 SER A CA 1
ATOM 986 C C . SER A 1 125 ? 4.323 -1.743 2.937 1.00 97.31 125 SER A C 1
ATOM 988 O O . SER A 1 125 ? 3.879 -2.293 3.945 1.00 97.31 125 SER A O 1
ATOM 990 N N . ILE A 1 126 ? 4.318 -0.412 2.796 1.00 98.19 126 ILE A N 1
ATOM 991 C CA . ILE A 1 126 ? 3.776 0.510 3.801 1.00 98.19 126 ILE A CA 1
ATOM 992 C C . ILE A 1 126 ? 2.262 0.330 3.901 1.00 98.19 126 ILE A C 1
ATOM 994 O O . ILE A 1 126 ? 1.740 0.196 5.006 1.00 98.19 126 ILE A O 1
ATOM 998 N N . LEU A 1 127 ? 1.570 0.263 2.761 1.00 98.19 127 LEU A N 1
ATOM 999 C CA . LEU A 1 127 ? 0.126 0.050 2.707 1.00 98.19 127 LEU A CA 1
ATOM 1000 C C . LEU A 1 127 ? -0.272 -1.290 3.331 1.00 98.19 127 LEU A C 1
ATOM 1002 O O . LEU A 1 127 ? -1.187 -1.327 4.149 1.00 98.19 127 LEU A O 1
ATOM 1006 N N . LYS A 1 128 ? 0.449 -2.377 3.030 1.00 98.12 128 LYS A N 1
ATOM 1007 C CA . LYS A 1 128 ? 0.222 -3.688 3.660 1.00 98.12 128 LYS A CA 1
ATOM 1008 C C . LYS A 1 128 ? 0.349 -3.616 5.182 1.00 98.12 128 LYS A C 1
ATOM 1010 O O . LYS A 1 128 ? -0.540 -4.092 5.882 1.00 98.12 128 LYS A O 1
ATOM 1015 N N . ARG A 1 129 ? 1.400 -2.968 5.702 1.00 97.88 129 ARG A N 1
ATOM 1016 C CA . ARG A 1 129 ? 1.557 -2.766 7.153 1.00 97.88 129 ARG A CA 1
ATOM 1017 C C . ARG A 1 129 ? 0.423 -1.931 7.746 1.00 97.88 129 ARG A C 1
ATOM 1019 O O . ARG A 1 129 ? -0.111 -2.300 8.785 1.00 97.88 129 ARG A O 1
ATOM 1026 N N . ALA A 1 130 ? 0.028 -0.844 7.085 1.00 97.88 130 ALA A N 1
ATOM 1027 C CA . ALA A 1 130 ? -1.059 0.013 7.552 1.00 97.88 130 ALA A CA 1
ATOM 1028 C C . ALA A 1 130 ? -2.396 -0.740 7.637 1.00 97.88 130 ALA A C 1
ATOM 1030 O O . ALA A 1 130 ? -3.136 -0.567 8.602 1.00 97.88 130 ALA A O 1
ATOM 1031 N N . VAL A 1 131 ? -2.685 -1.613 6.666 1.00 98.25 131 VAL A N 1
ATOM 1032 C CA . VAL A 1 131 ? -3.895 -2.450 6.668 1.00 98.25 131 VAL A CA 1
ATOM 1033 C C . VAL A 1 131 ? -3.890 -3.438 7.834 1.00 98.25 131 VAL A C 1
ATOM 1035 O O . VAL A 1 131 ? -4.917 -3.587 8.493 1.00 98.25 131 VAL A O 1
ATOM 1038 N N . VAL A 1 132 ? -2.753 -4.077 8.123 1.00 97.69 132 VAL A N 1
ATOM 1039 C CA . VAL A 1 132 ? -2.626 -4.993 9.270 1.00 97.69 132 VAL A CA 1
ATOM 1040 C C . VAL A 1 132 ? -2.869 -4.251 10.585 1.00 97.69 132 VAL A C 1
ATOM 1042 O O . VAL A 1 132 ? -3.733 -4.660 11.355 1.00 97.69 132 VAL A O 1
ATOM 1045 N N . VAL A 1 133 ? -2.203 -3.111 10.795 1.00 97.75 133 VAL A N 1
ATOM 1046 C CA . VAL A 1 133 ? -2.389 -2.287 12.003 1.00 97.75 133 VAL A CA 1
ATOM 1047 C C . VAL A 1 133 ? -3.846 -1.844 12.144 1.00 97.75 133 VAL A C 1
ATOM 1049 O O . VAL A 1 133 ? -4.443 -1.975 13.209 1.00 97.75 133 VAL A O 1
ATOM 1052 N N . GLN A 1 134 ? -4.465 -1.381 11.055 1.00 97.19 134 GLN A N 1
ATOM 1053 C CA . GLN A 1 134 ? -5.867 -0.974 11.080 1.00 97.19 134 GLN A CA 1
ATOM 1054 C C . GLN A 1 134 ? -6.803 -2.143 11.419 1.00 97.19 134 GLN A C 1
ATOM 1056 O O . GLN A 1 134 ? -7.812 -1.953 12.103 1.00 97.19 13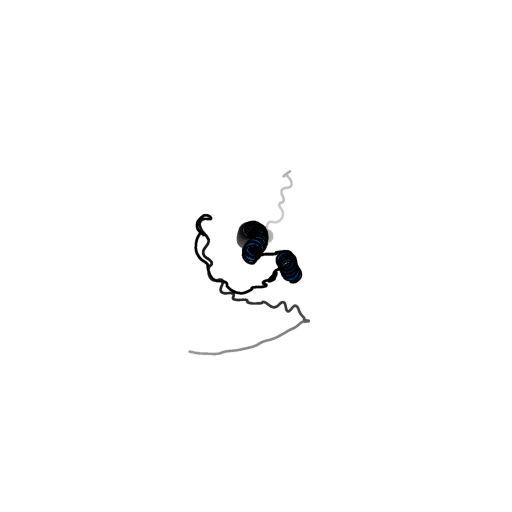4 GLN A O 1
ATOM 1061 N N . HIS A 1 135 ? -6.502 -3.345 10.927 1.00 97.75 135 HIS A N 1
ATOM 1062 C CA . HIS A 1 135 ? -7.275 -4.536 11.248 1.00 97.75 135 HIS A CA 1
ATOM 1063 C C . HIS A 1 135 ? -7.143 -4.908 12.731 1.00 97.75 135 HIS A C 1
ATOM 1065 O O . HIS A 1 135 ? -8.155 -5.153 13.385 1.00 97.75 135 HIS A O 1
ATOM 1071 N N . GLU A 1 136 ? -5.932 -4.876 13.285 1.00 97.19 136 GLU A N 1
ATOM 1072 C CA . GLU A 1 136 ? -5.678 -5.129 14.708 1.00 97.19 136 GLU A CA 1
ATOM 1073 C C . GLU A 1 136 ? -6.411 -4.127 15.608 1.00 97.19 136 GLU A C 1
ATOM 1075 O O . GLU A 1 136 ? -7.124 -4.532 16.528 1.00 97.19 136 GLU A O 1
ATOM 1080 N N . GLU A 1 137 ? -6.319 -2.830 15.306 1.00 96.88 137 GLU A N 1
ATOM 1081 C CA . GLU A 1 137 ? -7.036 -1.785 16.043 1.00 96.88 137 GLU A CA 1
ATOM 1082 C C . GLU A 1 137 ? -8.554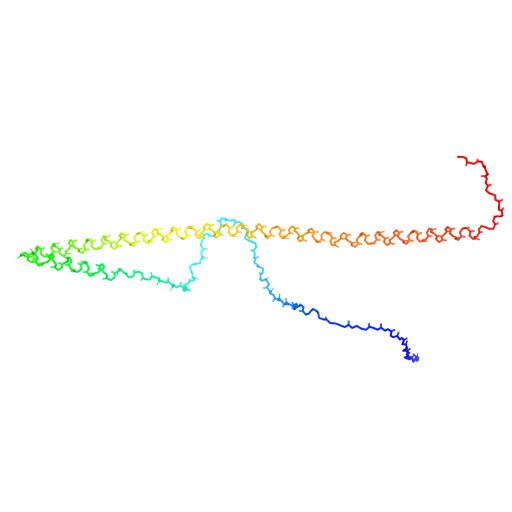 -1.966 15.978 1.00 96.88 137 GLU A C 1
ATOM 1084 O O . GLU A 1 137 ? -9.253 -1.769 16.976 1.00 96.88 137 GLU A O 1
ATOM 1089 N N . ARG A 1 138 ? -9.086 -2.342 14.807 1.00 96.00 138 ARG A N 1
ATOM 1090 C CA . ARG A 1 138 ? -10.514 -2.638 14.651 1.00 96.00 138 ARG A CA 1
ATOM 1091 C C . ARG A 1 138 ? -10.918 -3.823 15.522 1.00 96.00 138 ARG A C 1
ATOM 1093 O O . ARG A 1 138 ? -11.921 -3.724 16.219 1.00 96.00 138 ARG A O 1
ATOM 1100 N N . ASN A 1 139 ? -10.131 -4.896 15.519 1.00 96.19 139 ASN A N 1
ATOM 1101 C CA . ASN A 1 139 ? -10.412 -6.089 16.313 1.00 96.19 139 ASN A CA 1
ATOM 1102 C C . ASN A 1 139 ? -10.369 -5.799 17.820 1.00 96.19 139 ASN A C 1
ATOM 1104 O O . ASN A 1 139 ? -11.181 -6.338 18.567 1.00 96.19 139 ASN A O 1
ATOM 1108 N N . ILE A 1 140 ? -9.448 -4.944 18.282 1.00 96.88 140 ILE A N 1
ATOM 1109 C CA . ILE A 1 140 ? -9.406 -4.503 19.685 1.00 96.88 140 ILE A CA 1
ATOM 1110 C C . ILE A 1 140 ? -10.692 -3.751 20.039 1.00 96.88 140 ILE A C 1
ATOM 1112 O O . ILE A 1 140 ? -11.364 -4.124 20.998 1.00 96.88 140 ILE A O 1
ATOM 1116 N N . LYS A 1 141 ? -11.080 -2.759 19.228 1.00 96.75 141 LYS A N 1
ATOM 1117 C CA . LYS A 1 141 ? -12.318 -1.989 19.439 1.00 96.75 141 LYS A CA 1
ATOM 1118 C C . LYS A 1 141 ? -13.561 -2.875 19.424 1.00 96.75 141 LYS A C 1
ATOM 1120 O O . LYS A 1 141 ? -14.484 -2.653 20.199 1.00 96.75 141 LYS A O 1
ATOM 1125 N N . GLU A 1 142 ? -13.600 -3.873 18.548 1.00 97.38 142 GLU A N 1
ATOM 1126 C CA . GLU A 1 142 ? -14.716 -4.815 18.473 1.00 97.38 142 GLU A CA 1
ATOM 1127 C C . GLU A 1 142 ? -14.814 -5.690 19.730 1.00 97.38 142 GLU A C 1
ATOM 1129 O O . GLU A 1 142 ? -15.915 -5.877 20.247 1.00 97.38 142 GLU A O 1
ATOM 1134 N N . ARG A 1 143 ? -13.679 -6.138 20.287 1.00 97.12 143 ARG A N 1
ATOM 1135 C CA . ARG A 1 143 ? -13.654 -6.835 21.584 1.00 97.12 143 ARG A CA 1
ATOM 1136 C C . ARG A 1 143 ? -14.127 -5.944 22.731 1.00 97.12 143 ARG A C 1
ATOM 1138 O O . ARG A 1 143 ? -15.016 -6.349 23.466 1.00 97.12 143 ARG A O 1
ATOM 1145 N N . GLU A 1 144 ? -13.618 -4.719 22.839 1.00 97.25 144 GLU A N 1
ATOM 1146 C CA . GLU A 1 144 ? -14.041 -3.774 23.886 1.00 97.25 144 GLU A CA 1
ATOM 1147 C C . GLU A 1 144 ? -15.546 -3.469 23.819 1.00 97.25 144 GLU A C 1
ATOM 1149 O O . GLU A 1 144 ? -16.232 -3.405 24.841 1.00 97.25 144 GLU A O 1
ATOM 1154 N N . LEU A 1 145 ? -16.088 -3.306 22.606 1.00 98.00 145 LEU A N 1
ATOM 1155 C CA . LEU A 1 145 ? -17.524 -3.122 22.401 1.00 98.00 145 LEU A CA 1
ATOM 1156 C C . LEU A 1 145 ? -18.327 -4.347 22.834 1.00 98.00 145 LEU A C 1
ATOM 1158 O O . LEU A 1 145 ? -19.405 -4.191 23.413 1.00 98.00 145 LEU A O 1
ATOM 1162 N N . GLN A 1 146 ? -17.823 -5.547 22.552 1.00 97.62 146 GLN A N 1
ATOM 1163 C CA . GLN A 1 146 ? -18.461 -6.787 22.969 1.00 97.62 146 GLN A CA 1
ATOM 1164 C C . GLN A 1 146 ? -18.458 -6.923 24.500 1.00 97.62 146 GLN A C 1
ATOM 1166 O O . GLN A 1 146 ? -19.520 -7.160 25.077 1.00 97.62 146 GLN A O 1
ATOM 1171 N N . ASP A 1 147 ? -17.333 -6.651 25.162 1.00 97.44 147 ASP A N 1
ATOM 1172 C CA . ASP A 1 147 ? -17.219 -6.677 26.625 1.00 97.44 147 ASP A CA 1
ATOM 1173 C C . ASP A 1 147 ? -18.202 -5.691 27.280 1.00 97.44 147 ASP A C 1
ATOM 1175 O O . ASP A 1 147 ? -18.956 -6.037 28.195 1.00 97.44 147 ASP A O 1
ATOM 1179 N N . LEU A 1 148 ? -18.269 -4.455 26.771 1.00 97.44 148 LEU A N 1
ATOM 1180 C CA . LEU A 1 148 ? -19.219 -3.449 27.255 1.00 97.44 148 LEU A CA 1
ATOM 1181 C C . LEU A 1 148 ? -20.670 -3.892 27.054 1.00 97.44 148 LEU A C 1
ATOM 1183 O O . LEU A 1 148 ? -21.507 -3.716 27.943 1.00 97.44 148 LEU A O 1
ATOM 1187 N N . LYS A 1 149 ? -20.982 -4.483 25.898 1.00 97.56 149 LYS A N 1
ATOM 1188 C CA . LYS A 1 149 ? -22.319 -4.998 25.592 1.00 97.56 149 LYS A CA 1
ATOM 1189 C C . LYS A 1 149 ? -22.729 -6.124 26.541 1.00 97.56 149 LYS A C 1
ATOM 1191 O O . LYS A 1 149 ? -23.913 -6.221 26.855 1.00 97.56 149 LYS A O 1
ATOM 1196 N N . GLU A 1 150 ? -21.781 -6.924 27.021 1.00 97.06 150 GLU A N 1
ATOM 1197 C CA . GLU A 1 150 ? -22.007 -7.970 28.023 1.00 97.06 150 GLU A CA 1
ATOM 1198 C C . GLU A 1 150 ? -22.139 -7.420 29.452 1.00 97.06 150 GLU A C 1
ATOM 1200 O O . GLU A 1 150 ? -22.940 -7.930 30.236 1.00 97.06 150 GLU A O 1
ATOM 1205 N N . LEU A 1 151 ? -21.434 -6.338 29.795 1.00 98.06 151 LEU A N 1
ATOM 1206 C CA . LEU A 1 151 ? -21.536 -5.678 31.105 1.00 98.06 151 LEU A CA 1
ATOM 1207 C C . LEU A 1 151 ? -22.861 -4.922 31.294 1.00 98.06 151 LEU A C 1
ATOM 1209 O O . LEU A 1 151 ? -23.427 -4.920 32.390 1.00 98.06 151 LEU A O 1
ATOM 1213 N N . VAL A 1 152 ? -23.392 -4.296 30.240 1.00 97.94 152 VAL A N 1
ATOM 1214 C CA . VAL A 1 152 ? -24.658 -3.539 30.289 1.00 97.94 152 VAL A CA 1
ATOM 1215 C C . VAL A 1 152 ? -25.835 -4.338 30.883 1.00 97.94 152 VAL A C 1
ATOM 1217 O O . VAL A 1 152 ? -26.487 -3.808 31.788 1.00 97.94 152 VAL A O 1
ATOM 1220 N N . PRO A 1 153 ? -26.163 -5.568 30.436 1.00 97.38 153 PRO A N 1
ATOM 1221 C CA . PRO A 1 153 ? -27.256 -6.338 31.023 1.00 97.38 153 PRO A CA 1
ATOM 1222 C C . PRO A 1 153 ? -26.980 -6.718 32.480 1.00 97.38 153 PRO A C 1
ATOM 1224 O O . PRO A 1 153 ? -27.899 -6.635 33.288 1.00 97.38 153 PRO A O 1
ATOM 1227 N N . GLN A 1 154 ? -25.731 -7.030 32.845 1.00 97.75 154 GLN A N 1
ATOM 1228 C CA . GLN A 1 154 ? -25.376 -7.350 34.233 1.00 97.75 154 GLN A CA 1
ATOM 1229 C C . GLN A 1 154 ? -25.645 -6.167 35.174 1.00 97.75 154 GLN A C 1
ATOM 1231 O O . GLN A 1 154 ? -26.183 -6.338 36.268 1.00 97.75 154 GLN A O 1
ATOM 1236 N N . TYR A 1 155 ? -25.298 -4.946 34.758 1.00 98.00 155 TYR A N 1
ATOM 1237 C CA . TYR A 1 155 ? -25.601 -3.749 35.545 1.00 98.00 155 TYR A CA 1
ATOM 1238 C C . TYR A 1 155 ? -27.097 -3.437 35.586 1.00 98.00 155 TYR A C 1
ATOM 1240 O O . TYR A 1 155 ? -27.596 -3.043 36.640 1.00 98.00 155 TYR A O 1
ATOM 1248 N N . LYS A 1 156 ? -27.826 -3.649 34.483 1.00 97.94 156 LYS A N 1
ATOM 1249 C CA . LYS A 1 156 ? -29.290 -3.505 34.467 1.00 97.94 156 LYS A CA 1
ATOM 1250 C C . LYS A 1 156 ? -29.962 -4.474 35.437 1.00 97.94 156 LYS A C 1
ATOM 1252 O O . LYS A 1 156 ? -30.809 -4.049 36.211 1.00 97.94 156 LYS A O 1
ATOM 1257 N N . GLU A 1 157 ? -29.554 -5.738 35.453 1.00 97.94 157 GLU A N 1
ATOM 1258 C CA . GLU A 1 157 ? -30.096 -6.744 36.370 1.00 97.94 157 GLU A CA 1
ATOM 1259 C C . GLU A 1 157 ? -29.821 -6.381 37.838 1.00 97.94 157 GLU A C 1
ATOM 1261 O O . GLU A 1 157 ? -30.736 -6.391 38.670 1.00 97.94 157 GLU A O 1
ATOM 1266 N N . LYS A 1 158 ? -28.589 -5.959 38.154 1.00 97.88 158 LYS A N 1
ATOM 1267 C CA . LYS A 1 158 ? -28.230 -5.467 39.494 1.00 97.88 158 LYS A CA 1
ATOM 1268 C C . LYS A 1 158 ? -29.087 -4.274 39.921 1.00 97.88 158 LYS A C 1
ATOM 1270 O O . LYS A 1 158 ? -29.548 -4.250 41.060 1.00 97.88 158 LYS A O 1
ATOM 1275 N N . LEU A 1 159 ? -29.326 -3.318 39.019 1.00 98.06 159 LEU A N 1
ATOM 1276 C CA . LEU A 1 159 ? -30.199 -2.172 39.278 1.00 98.06 159 LEU A CA 1
ATOM 1277 C C . LEU A 1 159 ? -31.625 -2.641 39.595 1.00 98.06 159 LEU A C 1
ATOM 1279 O O . LEU A 1 159 ? -32.138 -2.318 40.661 1.00 98.06 159 LEU A O 1
ATOM 1283 N N . THR A 1 160 ? -32.214 -3.482 38.737 1.00 98.31 160 THR A N 1
ATOM 1284 C CA . THR A 1 160 ? -33.580 -3.997 38.945 1.00 98.31 160 THR A CA 1
ATOM 1285 C C . THR A 1 160 ? -33.719 -4.783 40.251 1.00 98.31 160 THR A C 1
ATOM 1287 O O . THR A 1 160 ? -34.722 -4.661 40.949 1.00 98.31 160 THR A O 1
ATOM 1290 N N . THR A 1 161 ? -32.691 -5.541 40.645 1.00 98.31 161 THR A N 1
ATOM 1291 C CA . THR A 1 161 ? -32.678 -6.282 41.915 1.00 98.31 161 THR A CA 1
ATOM 1292 C C . THR A 1 161 ? -32.663 -5.336 43.115 1.00 98.31 161 THR A C 1
ATOM 1294 O O . THR A 1 161 ? -33.409 -5.530 44.074 1.00 98.31 161 THR A O 1
ATOM 1297 N N . LEU A 1 162 ? -31.828 -4.292 43.075 1.00 98.25 162 LEU A N 1
ATOM 1298 C CA . LEU A 1 162 ? -31.773 -3.284 44.137 1.00 98.25 162 LEU A CA 1
ATOM 1299 C C . LEU A 1 162 ? -33.077 -2.485 44.232 1.00 98.25 162 LEU A C 1
ATOM 1301 O O . LEU A 1 162 ? -33.543 -2.227 45.341 1.00 98.25 162 LEU A O 1
ATOM 1305 N N . GLU A 1 163 ? -33.687 -2.143 43.096 1.00 97.94 163 GLU A N 1
ATOM 1306 C CA . GLU A 1 163 ? -34.991 -1.477 43.034 1.00 97.94 163 GLU A CA 1
ATOM 1307 C C . GLU A 1 163 ? -36.090 -2.333 43.682 1.00 97.94 163 GLU A C 1
ATOM 1309 O O . GLU A 1 163 ? -36.827 -1.842 44.541 1.00 97.94 163 GLU A O 1
ATOM 1314 N N . LEU A 1 164 ? -36.156 -3.629 43.352 1.00 98.25 164 LEU A N 1
ATOM 1315 C CA . LEU A 1 164 ? -37.111 -4.568 43.954 1.00 98.25 164 LEU A CA 1
ATOM 1316 C C . LEU A 1 164 ? -36.885 -4.748 45.462 1.00 98.25 164 LEU A C 1
ATOM 1318 O O . LEU A 1 164 ? -37.845 -4.726 46.234 1.00 98.25 164 LEU A O 1
ATOM 1322 N N . ASN A 1 165 ? -35.630 -4.875 45.900 1.00 98.19 165 ASN A N 1
ATOM 1323 C CA . ASN A 1 165 ? -35.294 -4.987 47.322 1.00 98.19 165 ASN A CA 1
ATOM 1324 C C . ASN A 1 165 ? -35.708 -3.732 48.099 1.00 98.19 165 ASN A C 1
ATOM 1326 O O . ASN A 1 165 ? -36.307 -3.835 49.169 1.00 98.19 165 ASN A O 1
ATOM 1330 N N . ASN A 1 166 ? -35.427 -2.544 47.558 1.00 97.88 166 ASN A N 1
ATOM 1331 C CA . ASN A 1 166 ? -35.811 -1.281 48.184 1.00 97.88 166 ASN A CA 1
ATOM 1332 C C . ASN A 1 166 ? -37.338 -1.155 48.304 1.00 97.88 166 ASN A C 1
ATOM 1334 O O . ASN A 1 166 ? -37.852 -0.784 49.363 1.00 97.88 166 ASN A O 1
ATOM 1338 N N . TYR A 1 167 ? -38.062 -1.539 47.251 1.00 98.25 167 TYR A N 1
ATOM 1339 C CA . TYR A 1 167 ? -39.518 -1.572 47.262 1.00 98.25 167 TYR A CA 1
ATOM 1340 C C . TYR A 1 167 ? -40.065 -2.527 48.333 1.00 98.25 167 TYR A C 1
ATOM 1342 O O . TYR A 1 167 ? -40.905 -2.125 49.139 1.00 98.25 167 TYR A O 1
ATOM 1350 N N . SER A 1 168 ? -39.549 -3.760 48.404 1.00 98.00 168 SER A N 1
ATOM 1351 C CA . SER A 1 168 ? -39.955 -4.749 49.413 1.00 98.00 168 SER A CA 1
ATOM 1352 C C . SER A 1 168 ? -39.708 -4.249 50.836 1.00 98.00 168 SER A C 1
ATOM 1354 O O . SER A 1 168 ? -40.575 -4.379 51.699 1.00 98.00 168 SER A O 1
ATOM 1356 N N . LEU A 1 169 ? -38.544 -3.644 51.089 1.00 97.50 169 LEU A N 1
ATOM 1357 C CA . LEU A 1 169 ? -38.201 -3.078 52.396 1.00 97.50 169 LEU A CA 1
ATOM 1358 C C . LEU A 1 169 ? -39.144 -1.935 52.776 1.00 97.50 169 LEU A C 1
ATOM 1360 O O . LEU A 1 169 ? -39.656 -1.904 53.894 1.00 97.50 169 LEU A O 1
ATOM 1364 N N . SER A 1 170 ? -39.418 -1.031 51.835 1.00 96.69 170 SER A N 1
ATOM 1365 C CA . SER A 1 170 ? -40.337 0.091 52.035 1.00 96.69 170 SER A CA 1
ATOM 1366 C C . SER A 1 170 ? -41.771 -0.388 52.293 1.00 96.69 170 SER A C 1
ATOM 1368 O O . SER A 1 170 ? -42.463 0.153 53.155 1.00 96.69 170 SER A O 1
ATOM 1370 N N . MET A 1 171 ? -42.219 -1.441 51.602 1.00 96.19 171 MET A N 1
ATOM 1371 C CA . MET A 1 171 ? -43.514 -2.080 51.845 1.00 96.19 171 MET A CA 1
ATOM 1372 C C . MET A 1 171 ? -43.588 -2.687 53.254 1.00 96.19 171 MET A C 1
ATOM 1374 O O . MET A 1 171 ? -44.544 -2.412 53.980 1.00 96.19 171 MET A O 1
ATOM 1378 N N . HIS A 1 172 ? -42.580 -3.466 53.666 1.00 95.25 172 HIS A N 1
ATOM 1379 C CA . HIS A 1 172 ? -42.529 -4.058 55.007 1.00 95.25 172 HIS A CA 1
ATOM 1380 C C . HIS A 1 172 ? -42.472 -3.001 56.111 1.00 95.25 172 HIS A C 1
ATOM 1382 O O . HIS A 1 172 ? -43.141 -3.156 57.131 1.00 95.25 172 HIS A O 1
ATOM 1388 N N . LEU A 1 173 ? -41.728 -1.912 55.906 1.00 94.94 173 LEU A N 1
ATOM 1389 C CA . LEU A 1 173 ? -41.656 -0.802 56.854 1.00 94.94 173 LEU A CA 1
ATOM 1390 C C . LEU A 1 173 ? -43.026 -0.134 57.017 1.00 94.94 173 LEU A C 1
ATOM 1392 O O . LEU A 1 173 ? -43.495 0.032 58.141 1.00 94.94 173 LEU A O 1
ATOM 1396 N N . ASN A 1 174 ? -43.714 0.171 55.915 1.00 92.81 174 ASN A N 1
ATOM 1397 C CA . ASN A 1 174 ? -45.069 0.725 55.964 1.00 92.81 174 ASN A CA 1
ATOM 1398 C C . ASN A 1 174 ? -46.059 -0.226 56.647 1.00 92.81 174 ASN A C 1
ATOM 1400 O O . ASN A 1 174 ? -46.884 0.208 57.448 1.00 92.81 174 ASN A O 1
ATOM 1404 N N . GLN A 1 175 ? -45.965 -1.527 56.369 1.00 91.56 175 GLN A N 1
ATOM 1405 C CA . GLN A 1 175 ? -46.809 -2.533 57.004 1.00 91.56 175 GLN A CA 1
ATOM 1406 C C . GLN A 1 175 ? -46.541 -2.637 58.513 1.00 91.56 175 GLN A C 1
ATOM 1408 O O . GLN A 1 175 ? -47.490 -2.731 59.288 1.00 91.56 175 GLN A O 1
ATOM 1413 N N . ALA A 1 176 ? -45.277 -2.581 58.945 1.00 88.31 176 ALA A N 1
ATOM 1414 C CA . ALA A 1 176 ? -44.917 -2.552 60.359 1.00 88.31 176 ALA A CA 1
ATOM 1415 C C . ALA A 1 176 ? -45.481 -1.304 61.054 1.00 88.31 176 ALA A C 1
ATOM 1417 O O . ALA A 1 176 ? -46.082 -1.437 62.114 1.00 88.31 176 ALA A O 1
ATOM 1418 N N . LEU A 1 177 ? -45.380 -0.125 60.428 1.00 84.06 177 LEU A N 1
ATOM 1419 C CA . LEU A 1 177 ? -45.947 1.120 60.960 1.00 84.06 177 LEU A CA 1
ATOM 1420 C C . LEU A 1 177 ? -47.479 1.085 61.078 1.00 84.06 177 LEU A C 1
ATOM 1422 O O . LEU A 1 177 ? -48.033 1.642 62.023 1.00 84.06 177 LEU A O 1
ATOM 1426 N N . GLN A 1 178 ? -48.177 0.439 60.140 1.00 75.81 178 GLN A N 1
ATOM 1427 C CA . GLN A 1 178 ? -49.640 0.325 60.194 1.00 75.81 178 GLN A CA 1
ATOM 1428 C C . GLN A 1 178 ? -50.128 -0.765 61.157 1.00 75.81 178 GLN A C 1
ATOM 1430 O O . GLN A 1 178 ? -51.177 -0.607 61.777 1.00 75.81 178 GLN A O 1
ATOM 1435 N N . ASN A 1 179 ? -49.371 -1.854 61.316 1.00 64.62 179 ASN A N 1
ATOM 1436 C CA . ASN A 1 179 ? -49.723 -2.961 62.210 1.00 64.62 179 ASN A CA 1
ATOM 1437 C C . ASN A 1 179 ? -49.277 -2.734 63.664 1.00 64.62 179 ASN A C 1
ATOM 1439 O O .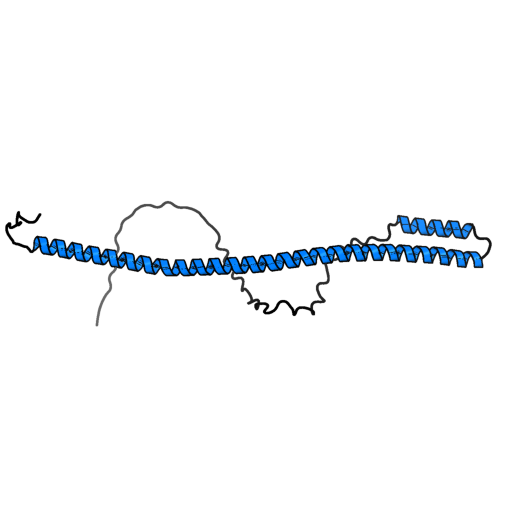 ASN A 1 179 ? -49.703 -3.468 64.559 1.00 64.62 179 ASN A O 1
ATOM 1443 N N . THR A 1 180 ? -48.459 -1.716 63.941 1.00 52.53 180 THR A N 1
ATOM 1444 C CA . THR A 1 180 ? -48.215 -1.254 65.309 1.00 52.53 180 THR A CA 1
ATOM 1445 C C . THR A 1 180 ? -49.414 -0.460 65.823 1.00 52.53 180 THR A C 1
ATOM 1447 O O . THR A 1 180 ? -49.436 0.765 65.795 1.00 52.53 180 THR A O 1
ATOM 1450 N N . SER A 1 181 ? -50.388 -1.168 66.394 1.00 51.62 181 SER A N 1
ATOM 1451 C CA . SER A 1 181 ? -51.305 -0.625 67.406 1.00 51.62 181 SER A CA 1
ATOM 1452 C C . SER A 1 181 ? -50.556 -0.424 68.737 1.00 51.62 181 SER A C 1
ATOM 1454 O O . SER A 1 181 ? -50.935 -0.984 69.767 1.00 51.62 181 SER A O 1
ATOM 1456 N N . ILE A 1 182 ? -49.452 0.328 68.735 1.00 54.75 182 ILE A N 1
ATOM 1457 C CA . ILE A 1 182 ? -48.786 0.741 69.975 1.00 54.75 182 ILE A CA 1
ATOM 1458 C C . ILE A 1 182 ? -49.079 2.230 70.164 1.00 54.75 182 ILE A C 1
ATOM 1460 O O . ILE A 1 182 ? -48.511 3.060 69.450 1.00 54.75 182 ILE A O 1
ATOM 1464 N N . PRO A 1 183 ? -49.970 2.596 71.101 1.00 53.06 183 PRO A N 1
ATOM 1465 C CA . PRO A 1 183 ? -50.159 3.983 71.469 1.00 53.06 183 PRO A CA 1
ATOM 1466 C C . PRO A 1 183 ? -48.888 4.471 72.170 1.00 53.06 183 PRO A C 1
ATOM 1468 O O . PRO A 1 183 ? -48.546 3.992 73.244 1.00 53.06 183 PRO A O 1
ATOM 1471 N N . GLY A 1 184 ? -48.192 5.412 71.530 1.00 54.94 184 GLY A N 1
ATOM 1472 C CA . GLY A 1 184 ? -47.291 6.380 72.154 1.00 54.94 184 GLY A CA 1
ATOM 1473 C C . GLY A 1 184 ? -46.297 5.849 73.189 1.00 54.94 184 GLY A C 1
ATOM 1474 O O . GLY A 1 184 ? -46.519 5.993 74.387 1.00 54.94 184 GLY A O 1
ATOM 1475 N N . HIS A 1 185 ? -45.125 5.397 72.747 1.00 54.03 185 HIS A N 1
ATOM 1476 C CA . HIS A 1 185 ? -43.939 5.529 73.593 1.00 54.03 185 HIS A CA 1
ATOM 1477 C C . HIS A 1 185 ? -42.676 5.746 72.759 1.00 54.03 185 HIS A C 1
ATOM 1479 O O . HIS A 1 185 ? -41.917 4.826 72.469 1.00 54.03 185 HIS A O 1
ATOM 1485 N N . PHE A 1 186 ? -42.455 7.001 72.368 1.00 60.94 186 PHE A N 1
ATOM 1486 C CA . PHE A 1 186 ? -41.110 7.476 72.068 1.00 60.94 186 PHE A CA 1
ATOM 1487 C C . PHE A 1 186 ? -40.395 7.686 73.405 1.00 60.94 186 PHE A C 1
ATOM 1489 O O . PHE A 1 186 ? -40.878 8.446 74.242 1.00 60.94 186 PHE A O 1
ATOM 1496 N N . ASN A 1 187 ? -39.267 7.004 73.612 1.00 55.44 187 ASN A N 1
ATOM 1497 C CA . ASN A 1 187 ? -38.395 7.238 74.762 1.00 55.44 187 ASN A CA 1
ATOM 1498 C C . ASN A 1 187 ? -37.632 8.563 74.558 1.00 55.44 187 ASN A C 1
ATOM 1500 O O . ASN A 1 187 ? -36.832 8.644 73.625 1.00 55.44 187 ASN A O 1
ATOM 1504 N N . PRO A 1 188 ? -37.821 9.593 75.405 1.00 62.44 188 PRO A N 1
ATOM 1505 C CA . PRO A 1 188 ? -37.249 10.926 75.198 1.00 62.44 188 PRO A CA 1
ATOM 1506 C C . PRO A 1 188 ? -35.810 11.087 75.734 1.00 62.44 188 PRO A C 1
ATOM 1508 O O . PRO A 1 188 ? -35.386 12.205 76.013 1.00 62.44 188 PRO A O 1
ATOM 1511 N N . HIS A 1 189 ? -35.043 10.002 75.889 1.00 54.22 189 HIS A N 1
ATOM 1512 C CA . HIS A 1 189 ? -33.678 10.052 76.435 1.00 54.22 189 HIS A CA 1
ATOM 1513 C C . HIS A 1 189 ? -32.692 9.126 75.711 1.00 54.22 189 HIS A C 1
ATOM 1515 O O . HIS A 1 189 ? -32.001 8.329 76.340 1.00 54.22 189 HIS A O 1
ATOM 1521 N N . VAL A 1 190 ? -32.592 9.253 74.389 1.00 53.88 190 VAL A N 1
ATOM 1522 C CA . VAL A 1 190 ? -31.421 8.758 73.651 1.00 53.88 190 VAL A CA 1
ATOM 1523 C C . VAL A 1 190 ? -30.859 9.937 72.861 1.00 53.88 190 VAL A C 1
ATOM 1525 O O . VAL A 1 190 ? -31.467 10.374 71.885 1.00 53.88 190 VAL A O 1
ATOM 1528 N N . PHE A 1 191 ? -29.768 10.498 73.387 1.00 48.84 191 PHE A N 1
ATOM 1529 C CA . PHE A 1 191 ? -28.881 11.439 72.702 1.00 48.84 191 PHE A CA 1
ATOM 1530 C C . PHE A 1 191 ? -27.932 10.680 71.776 1.00 48.84 191 PHE A C 1
ATOM 1532 O O . PHE A 1 191 ? -27.559 9.540 72.143 1.00 48.84 191 PHE A O 1
#

Sequence (191 aa):
MAICGVKRNFEENFYSPSPVCKKGCFSSSSSFEYYKPIENPDELSFELESAKEKSDANNQVPNSNDVVEWSDLLIKKLTAVASMDDAKVCTKQVLEGFERSIKIDIQKEIMLLNEQVEGLRKENSILKRAVVVQHEERNIKERELQDLKELVPQYKEKLTTLELNNYSLSMHLNQALQNTSIPGHFNPHVF